Protein AF-A0A1S2KY47-F1 (afdb_monomer)

Sequence (344 aa):
MDLFSYDFEKARTITKEEIEQAAKDLAQFLKENGNPRVLSVSGLHCRPNECGQVNEKKYLPNSIEKMIPFLKDEGYIKFERDGVFFLKHEYRDYHTIDELVERFRQIADDYFENGGDLYGLYSISTTFGLHYNVDLSNHEINMGLGTAIRNEITSYSKNLGLKHFIEVPKSRGMKMNCFIDGELKAIKRIMAEELVEYTDYQSVKDYFKRHGAVSGPKYQKSYDPHGISSNQKKIEMHIALPSAFCCQSIAESKDIKEIMMIMDYMGKTYGPFGNEELILINEKNVRKRYKRDRDNEKTFEELYDLDAIISEENSVEAESLFSMFDETILDNLFVQELEGVGCS

Nearest PDB structures (foldseek):
  9f2a-assembly1_C  TM=5.589E-01  e=3.400E-01  Pyrococcus abyssi GE5
  1ft9-assembly1_B  TM=4.391E-01  e=6.180E-01  Rhodospirillum rubrum
  4o5v-assembly1_A  TM=3.195E-01  e=4.613E+00  Thermoplasma acidophilum DSM 1728
  5cvi-assembly1_B  TM=2.797E-01  e=6.053E+00  Streptococcus mutans

Foldseek 3Di:
DDPVPPDPVPPPPQDPVLLLVLLLVVQVVCQVFDPAPKQFQVFGPGQQALLRHDDPTHHDPPSNSVSVVVCVVVPQWDAPDPRIIDGDPVSHDFDDLVNLLVVLVVVVVVCVVVVHALVSSVSSLVCSVRRGRHDCVDPCRVVVNNVSSLVVSLVVLLVCAQVSVVPPVCNLPDQPQLQPDDFSLLVLLVVLVVLLPAQDLVVLQVSLVAEWEWDFFDQDQDDDPVGDTDRARAIWIKRWAARSNLSRNSSNDNDSVSNSVSSRSTDIDTDDPDDQWHWYQTSVRDTFIDGCVVPVPPHPCRRPVCVVVVPPVDDDDDDDPPDDDDDDDDDDDDDDDDDDDDDD

pLDDT: mean 74.89, std 20.64, range [22.58, 97.81]

Radius of gyration: 31.68 Å; Cα contacts (8 Å, |Δi|>4): 432; chains: 1; bounding box: 77×75×102 Å

Mean predicted aligned error: 13.58 Å

Secondary structure (DSSP, 8-state):
--TT---GGGS----HHHHHHHHHHHHHHHHHH---SSEETTEE-PPP-TTS---------HHHHTTHHHHHHTTSEEEEETTEEEE-GGG--PPPHHHHHHHHHHHHHHHHHTT--HHHHHHHHHHGGGTS---TTSHHHHHHHHHHHHHHHHHHHHHHHHHHHHH-GGGG-S---TT-SHHHHHHHHHHHHHHTT--SHHHHHHHHHHEEEEEEEEEEEEE-TTS-EEEEEEEEEEEEE--HHHHHHHHH---HHHHHHHHTTSEEEES--S-S-EEEE-TT--EEEE-HHHHTT--HHHHHTHHHHHHGGG-------S----------------------

Structure (mmCIF, N/CA/C/O backbone):
data_AF-A0A1S2KY47-F1
#
_entry.id   AF-A0A1S2KY47-F1
#
loop_
_atom_site.group_PDB
_atom_site.id
_atom_site.type_symbol
_atom_site.label_atom_id
_atom_site.label_alt_id
_atom_site.label_comp_id
_atom_site.label_asym_id
_atom_site.label_entity_id
_atom_site.label_seq_id
_atom_site.pdbx_PDB_ins_code
_atom_site.Cartn_x
_atom_site.Cartn_y
_atom_site.Cartn_z
_atom_site.occupancy
_atom_site.B_iso_or_equiv
_atom_site.auth_seq_id
_atom_site.auth_comp_id
_atom_site.auth_asym_id
_atom_site.auth_atom_id
_atom_site.pdbx_PDB_model_num
ATOM 1 N N . MET A 1 1 ? 35.388 -15.566 -56.613 1.00 47.88 1 MET A N 1
ATOM 2 C CA . MET A 1 1 ? 35.384 -14.425 -55.677 1.00 47.88 1 MET A CA 1
ATOM 3 C C . MET A 1 1 ? 36.638 -14.570 -54.836 1.00 47.88 1 MET A C 1
ATOM 5 O O . MET A 1 1 ? 36.780 -15.595 -54.186 1.00 47.88 1 MET A O 1
ATOM 9 N N . ASP A 1 2 ? 37.588 -13.653 -54.994 1.00 47.84 2 ASP A N 1
ATOM 10 C CA . ASP A 1 2 ? 38.899 -13.674 -54.332 1.00 47.84 2 ASP A CA 1
ATOM 11 C C . ASP A 1 2 ? 38.774 -13.062 -52.924 1.00 47.84 2 ASP A C 1
ATOM 13 O O . ASP A 1 2 ? 38.142 -12.013 -52.777 1.00 47.84 2 ASP A O 1
ATOM 17 N N . LEU A 1 3 ? 39.369 -13.694 -51.904 1.00 45.59 3 LEU A N 1
ATOM 18 C CA . LEU A 1 3 ? 39.414 -13.198 -50.520 1.00 45.59 3 LEU A CA 1
ATOM 19 C C . LEU A 1 3 ? 40.019 -11.782 -50.411 1.00 45.59 3 LEU A C 1
ATOM 21 O O . LEU A 1 3 ? 39.719 -11.071 -49.458 1.00 45.59 3 LEU A O 1
ATOM 25 N N . PHE A 1 4 ? 40.827 -11.362 -51.390 1.00 56.91 4 PHE A N 1
ATOM 26 C CA . PHE A 1 4 ? 41.480 -10.048 -51.441 1.00 56.91 4 PHE A CA 1
ATOM 27 C C . PHE A 1 4 ? 40.735 -9.007 -52.288 1.00 56.91 4 PHE A C 1
ATOM 29 O O . PHE A 1 4 ? 41.150 -7.855 -52.359 1.00 56.91 4 PHE A O 1
ATOM 36 N N . SER A 1 5 ? 39.607 -9.390 -52.896 1.00 51.75 5 SER A N 1
ATOM 37 C CA . SER A 1 5 ? 38.687 -8.454 -53.562 1.00 51.75 5 SER A CA 1
ATOM 38 C C . SER A 1 5 ? 37.645 -7.852 -52.608 1.00 51.75 5 SER A C 1
ATOM 40 O O . SER A 1 5 ? 36.775 -7.094 -53.039 1.00 51.75 5 SER A O 1
ATOM 42 N N . TYR A 1 6 ? 37.726 -8.185 -51.313 1.00 47.50 6 TYR A N 1
ATOM 43 C CA . TYR A 1 6 ? 36.928 -7.547 -50.274 1.00 47.50 6 TYR A CA 1
ATOM 44 C C . TYR A 1 6 ? 37.530 -6.176 -49.964 1.00 47.50 6 TYR A C 1
ATOM 46 O O . TYR A 1 6 ? 38.527 -6.049 -49.258 1.00 47.50 6 TYR A O 1
ATOM 54 N N . ASP A 1 7 ? 36.938 -5.151 -50.561 1.00 45.31 7 ASP A N 1
ATOM 55 C CA . ASP A 1 7 ? 37.264 -3.757 -50.309 1.00 45.31 7 ASP A CA 1
ATOM 56 C C . ASP A 1 7 ? 36.951 -3.420 -48.837 1.00 45.31 7 ASP A C 1
ATOM 58 O O . ASP A 1 7 ? 35.792 -3.266 -48.450 1.00 45.31 7 ASP A O 1
ATOM 62 N N . PHE A 1 8 ? 37.989 -3.368 -47.995 1.00 48.38 8 PHE A N 1
ATOM 63 C CA . PHE A 1 8 ? 37.873 -2.997 -46.581 1.00 48.38 8 PHE A CA 1
ATOM 64 C C . PHE A 1 8 ? 37.433 -1.538 -46.396 1.00 48.38 8 PHE A C 1
ATOM 66 O O . PHE A 1 8 ? 36.901 -1.218 -45.337 1.00 48.38 8 PHE A O 1
ATOM 73 N N . GLU A 1 9 ? 37.571 -0.670 -47.406 1.00 45.72 9 GLU A N 1
ATOM 74 C CA . GLU A 1 9 ? 36.985 0.678 -47.372 1.00 45.72 9 GLU A CA 1
ATOM 75 C C . GLU A 1 9 ? 35.474 0.659 -47.661 1.00 45.72 9 GLU A C 1
ATOM 77 O O . GLU A 1 9 ? 34.750 1.570 -47.266 1.00 45.72 9 GLU A O 1
ATOM 82 N N . LYS A 1 10 ? 34.965 -0.434 -48.247 1.00 43.75 10 LYS A N 1
ATOM 83 C CA . LYS A 1 10 ? 33.539 -0.808 -48.275 1.00 43.75 10 LYS A CA 1
ATOM 84 C C . LYS A 1 10 ? 33.115 -1.686 -47.096 1.00 43.75 10 LYS A C 1
ATOM 86 O O . LYS A 1 10 ? 32.017 -2.254 -47.126 1.00 43.75 10 LYS A O 1
ATOM 91 N N . ALA A 1 11 ? 33.913 -1.794 -46.032 1.00 52.19 11 ALA A N 1
ATOM 92 C CA . ALA A 1 11 ? 33.346 -2.163 -44.741 1.00 52.19 11 ALA A CA 1
ATOM 93 C C . ALA A 1 11 ? 32.334 -1.065 -44.394 1.00 52.19 11 ALA A C 1
ATOM 95 O O . ALA A 1 11 ? 32.742 0.031 -44.027 1.00 52.19 11 ALA A O 1
ATOM 96 N N . ARG A 1 12 ? 31.039 -1.338 -44.640 1.00 60.66 12 ARG A N 1
ATOM 97 C CA . ARG A 1 12 ? 29.899 -0.420 -44.477 1.00 60.66 12 ARG A CA 1
ATOM 98 C C . ARG A 1 12 ? 30.199 0.567 -43.357 1.00 60.66 12 ARG A C 1
ATOM 100 O O . ARG A 1 12 ? 30.196 0.179 -42.190 1.00 60.66 12 ARG A O 1
ATOM 107 N N . THR A 1 13 ? 30.512 1.807 -43.727 1.00 73.12 13 THR A N 1
ATOM 108 C CA . THR A 1 13 ? 30.695 2.873 -42.752 1.00 73.12 13 THR A CA 1
ATOM 109 C C . THR A 1 13 ? 29.375 2.983 -42.018 1.00 73.12 13 THR A C 1
ATOM 111 O O . THR A 1 13 ? 28.348 3.242 -42.647 1.00 73.12 13 THR A O 1
ATOM 114 N N . ILE A 1 14 ? 29.392 2.679 -40.723 1.00 82.25 14 ILE A N 1
ATOM 115 C CA . ILE A 1 14 ? 28.197 2.777 -39.899 1.00 82.25 14 ILE A CA 1
ATOM 116 C C . ILE A 1 14 ? 27.756 4.235 -39.935 1.00 82.25 14 ILE A C 1
ATOM 118 O O . ILE A 1 14 ? 28.551 5.131 -39.642 1.00 82.25 14 ILE A O 1
ATOM 122 N N . THR A 1 15 ? 26.524 4.475 -40.368 1.00 89.44 15 THR A N 1
ATOM 123 C CA . THR A 1 15 ? 26.018 5.836 -40.516 1.00 89.44 15 THR A CA 1
ATOM 124 C C . THR A 1 15 ? 25.611 6.397 -39.162 1.00 89.44 15 THR A C 1
ATOM 126 O O . THR A 1 15 ? 25.339 5.666 -38.207 1.00 89.44 15 THR A O 1
ATOM 129 N N . LYS A 1 16 ? 25.539 7.725 -39.068 1.00 90.31 16 LYS A N 1
ATOM 130 C CA . LYS A 1 16 ? 25.102 8.389 -37.840 1.00 90.31 16 LYS A CA 1
ATOM 131 C C . LYS A 1 16 ? 23.680 7.973 -37.450 1.00 90.31 16 LYS A C 1
ATOM 133 O O . LYS A 1 16 ? 23.411 7.745 -36.275 1.00 90.31 16 LYS A O 1
ATOM 138 N N . GLU A 1 17 ? 22.801 7.803 -38.435 1.00 92.44 17 GLU A N 1
ATOM 139 C CA . GLU A 1 17 ? 21.425 7.347 -38.234 1.00 92.44 17 GLU A CA 1
ATOM 140 C C . GLU A 1 17 ? 21.375 5.934 -37.635 1.00 92.44 17 GLU A C 1
ATOM 142 O O . GLU A 1 17 ? 20.532 5.652 -36.786 1.00 92.44 17 GLU A O 1
ATOM 147 N N . GLU A 1 18 ? 22.295 5.047 -38.028 1.00 91.69 18 GLU A N 1
ATOM 148 C CA . GLU A 1 18 ? 22.396 3.698 -37.458 1.00 91.69 18 GLU A CA 1
ATOM 149 C C . GLU A 1 18 ? 22.853 3.729 -35.996 1.00 91.69 18 GLU A C 1
ATOM 151 O O . GLU A 1 18 ? 22.348 2.960 -35.176 1.00 91.69 18 GLU A O 1
ATOM 156 N N . ILE A 1 19 ? 23.774 4.634 -35.649 1.00 92.88 19 ILE A N 1
ATOM 157 C CA . ILE A 1 19 ? 24.230 4.825 -34.264 1.00 92.88 19 ILE A CA 1
ATOM 158 C C . ILE A 1 19 ? 23.100 5.406 -33.406 1.00 92.88 19 ILE A C 1
ATOM 160 O O . ILE A 1 19 ? 22.847 4.914 -32.306 1.00 92.88 19 ILE A O 1
ATOM 164 N N . GLU A 1 20 ? 22.377 6.404 -33.917 1.00 93.81 20 GLU A N 1
ATOM 165 C CA . GLU A 1 20 ? 21.207 6.989 -33.253 1.00 93.81 20 GLU A CA 1
ATOM 166 C C . GLU A 1 20 ? 20.097 5.956 -33.028 1.00 93.81 20 GLU A C 1
ATOM 168 O O . GLU A 1 20 ? 19.498 5.911 -31.950 1.00 93.81 20 GLU A O 1
ATOM 173 N N . GLN A 1 21 ? 19.833 5.092 -34.013 1.00 94.50 21 GLN A N 1
ATOM 174 C CA . GLN A 1 21 ? 18.861 4.014 -33.857 1.00 94.50 21 GLN A CA 1
ATOM 175 C C . GLN A 1 21 ? 19.319 2.997 -32.807 1.00 94.50 21 GLN A C 1
ATOM 177 O O . GLN A 1 21 ? 18.531 2.628 -31.943 1.00 94.50 21 GLN A O 1
ATOM 182 N N . ALA A 1 22 ? 20.598 2.612 -32.801 1.00 92.88 22 ALA A N 1
ATOM 183 C CA . ALA A 1 22 ? 21.134 1.718 -31.777 1.00 92.88 22 ALA A CA 1
ATOM 184 C C . ALA A 1 22 ? 21.049 2.319 -30.362 1.00 92.88 22 ALA A C 1
ATOM 186 O O . ALA A 1 22 ? 20.825 1.587 -29.398 1.00 92.88 22 ALA A O 1
ATOM 187 N N . ALA A 1 23 ? 21.190 3.643 -30.224 1.00 92.38 23 ALA A N 1
ATOM 188 C CA . ALA A 1 23 ? 20.995 4.333 -28.950 1.00 92.38 23 ALA A CA 1
ATOM 189 C C . ALA A 1 23 ? 19.534 4.245 -28.478 1.00 92.38 23 ALA A C 1
ATOM 191 O O . ALA A 1 23 ? 19.290 3.945 -27.308 1.00 92.38 23 ALA A O 1
ATOM 192 N N . LYS A 1 24 ? 18.568 4.447 -29.386 1.00 93.44 24 LYS A N 1
ATOM 193 C CA . LYS A 1 24 ? 17.130 4.287 -29.102 1.00 93.44 24 LYS A CA 1
ATOM 194 C C . LYS A 1 24 ? 16.777 2.846 -28.745 1.00 93.44 24 LYS A C 1
ATOM 196 O O . LYS A 1 24 ? 16.083 2.622 -27.759 1.00 93.44 24 LYS A O 1
ATOM 201 N N . ASP A 1 25 ? 17.302 1.879 -29.489 1.00 92.56 25 ASP A N 1
ATOM 202 C CA . ASP A 1 25 ? 17.078 0.455 -29.233 1.00 92.56 25 ASP A CA 1
ATOM 203 C C . ASP A 1 25 ? 17.656 0.045 -27.872 1.00 92.56 25 ASP A C 1
ATOM 205 O O . ASP A 1 25 ? 17.021 -0.694 -27.121 1.00 92.56 25 ASP A O 1
ATOM 209 N N . LEU A 1 26 ? 18.835 0.567 -27.506 1.00 90.31 26 LEU A N 1
ATOM 210 C CA . LEU A 1 26 ? 19.409 0.378 -26.174 1.00 90.31 26 LEU A CA 1
ATOM 211 C C . LEU A 1 26 ? 18.534 1.016 -25.091 1.00 90.31 26 LEU A C 1
ATOM 213 O O . LEU A 1 26 ? 18.291 0.380 -24.069 1.00 90.31 26 LEU A O 1
ATOM 217 N N . ALA A 1 27 ? 18.039 2.238 -25.294 1.00 90.56 27 ALA A N 1
ATOM 218 C CA . ALA A 1 27 ? 17.147 2.900 -24.345 1.00 90.56 27 ALA A CA 1
ATOM 219 C C . ALA A 1 27 ? 15.853 2.098 -24.116 1.00 90.56 27 ALA A C 1
ATOM 221 O O . ALA A 1 27 ? 15.509 1.815 -22.967 1.00 90.56 27 ALA A O 1
ATOM 222 N N . GLN A 1 28 ? 15.203 1.658 -25.197 1.00 90.69 28 GLN A N 1
ATOM 223 C CA . GLN A 1 28 ? 13.999 0.827 -25.163 1.00 90.69 28 GLN A CA 1
ATOM 224 C C . GLN A 1 28 ? 14.261 -0.513 -24.468 1.00 90.69 28 GLN A C 1
ATOM 226 O O . GLN A 1 28 ? 13.514 -0.922 -23.580 1.00 90.69 28 GLN A O 1
ATOM 231 N N . PHE A 1 29 ? 15.369 -1.173 -24.808 1.00 87.06 29 PHE A N 1
ATOM 232 C CA . PHE A 1 29 ? 15.762 -2.427 -24.181 1.00 87.06 29 PHE A CA 1
ATOM 233 C C . PHE A 1 29 ? 15.952 -2.271 -22.662 1.00 87.06 29 PHE A C 1
ATOM 235 O O . PHE A 1 29 ? 15.517 -3.126 -21.889 1.00 87.06 29 PHE A O 1
ATOM 242 N N . LEU A 1 30 ? 16.567 -1.175 -22.205 1.00 85.00 30 LEU A N 1
ATOM 243 C CA . LEU A 1 30 ? 16.718 -0.885 -20.774 1.00 85.00 30 LEU A CA 1
ATOM 244 C C . LEU A 1 30 ? 15.386 -0.547 -20.098 1.00 85.00 30 LEU A C 1
ATOM 246 O O . LEU A 1 30 ? 15.195 -0.890 -18.931 1.00 85.00 30 LEU A O 1
ATOM 250 N N . LYS A 1 31 ? 14.457 0.098 -20.809 1.00 86.56 31 LYS A N 1
ATOM 251 C CA . LYS A 1 31 ? 13.100 0.330 -20.311 1.00 86.56 31 LYS A CA 1
ATOM 252 C C . LYS A 1 31 ? 12.389 -1.000 -20.077 1.00 86.56 31 LYS A C 1
ATOM 254 O O . LYS A 1 31 ? 11.963 -1.273 -18.963 1.00 86.56 31 LYS A O 1
ATOM 259 N N . GLU A 1 32 ? 12.361 -1.889 -21.061 1.00 83.06 32 GLU A N 1
ATOM 260 C CA . GLU A 1 32 ? 11.660 -3.179 -20.968 1.00 83.06 32 GLU A CA 1
ATOM 261 C C . GLU A 1 32 ? 12.230 -4.135 -19.915 1.00 83.06 32 GLU A C 1
ATOM 263 O O . GLU A 1 32 ? 11.498 -4.942 -19.341 1.00 83.06 32 GLU A O 1
ATOM 268 N N . ASN A 1 33 ? 13.539 -4.070 -19.667 1.00 76.62 33 ASN A N 1
ATOM 269 C CA . ASN A 1 33 ? 14.243 -5.050 -18.839 1.00 76.62 33 ASN A CA 1
ATOM 270 C C . ASN A 1 33 ? 14.627 -4.530 -17.448 1.00 76.62 33 ASN A C 1
ATOM 272 O O . ASN A 1 33 ? 15.275 -5.254 -16.688 1.00 76.62 33 ASN A O 1
ATOM 276 N N . GLY A 1 34 ? 14.208 -3.308 -17.112 1.00 71.19 34 GLY A N 1
ATOM 277 C CA . GLY A 1 34 ? 14.571 -2.643 -15.868 1.00 71.19 34 GLY A CA 1
ATOM 278 C C . GLY A 1 34 ? 15.990 -2.081 -15.900 1.00 71.19 34 GLY A C 1
ATOM 279 O O . GLY A 1 34 ? 16.793 -2.390 -16.778 1.00 71.19 34 GLY A O 1
ATOM 280 N N . ASN A 1 35 ? 16.320 -1.233 -14.923 1.00 64.69 35 ASN A N 1
ATOM 281 C CA . ASN A 1 35 ? 17.633 -0.596 -14.862 1.00 64.69 35 ASN A CA 1
ATOM 282 C C . ASN A 1 35 ? 18.617 -1.476 -14.069 1.00 64.69 35 ASN A C 1
ATOM 284 O O . ASN A 1 35 ? 18.609 -1.453 -12.830 1.00 64.69 35 ASN A O 1
ATOM 288 N N . PRO A 1 36 ? 19.484 -2.264 -14.727 1.00 63.75 36 PRO A N 1
ATOM 289 C CA . PRO A 1 36 ? 20.545 -2.957 -14.019 1.00 63.75 36 PRO A CA 1
ATOM 290 C C . PRO A 1 36 ? 21.471 -1.908 -13.401 1.00 63.75 36 PRO A C 1
ATOM 292 O O . PRO A 1 36 ? 21.809 -0.893 -14.009 1.00 63.75 36 PRO A O 1
ATOM 295 N N . ARG A 1 37 ? 21.948 -2.173 -12.182 1.00 53.56 37 ARG A N 1
ATOM 296 C CA . ARG A 1 37 ? 22.934 -1.295 -11.530 1.00 53.56 37 ARG A CA 1
ATOM 297 C C . ARG A 1 37 ? 24.223 -1.169 -12.354 1.00 53.56 37 ARG A C 1
ATOM 299 O O . ARG A 1 37 ? 24.966 -0.223 -12.151 1.00 53.56 37 ARG A O 1
ATOM 306 N N . VAL A 1 38 ? 24.495 -2.143 -13.222 1.00 62.56 38 VAL A N 1
ATOM 307 C CA . VAL A 1 38 ? 25.700 -2.289 -14.039 1.00 62.56 38 VAL A CA 1
ATOM 308 C C . VAL A 1 38 ? 25.301 -3.011 -15.330 1.00 62.56 38 VAL A C 1
ATOM 310 O O . VAL A 1 38 ? 24.801 -4.135 -15.256 1.00 62.56 38 VAL A O 1
ATOM 313 N N . LEU A 1 39 ? 25.534 -2.399 -16.496 1.00 69.31 39 LEU A N 1
ATOM 314 C CA . LEU A 1 39 ? 25.483 -3.099 -17.784 1.00 69.31 39 LEU A CA 1
ATOM 315 C C . LEU A 1 39 ? 26.853 -3.695 -18.061 1.00 69.31 39 LEU A C 1
ATOM 317 O O . LEU A 1 39 ? 27.836 -2.958 -18.026 1.00 69.31 39 LEU A O 1
ATOM 321 N N . SER A 1 40 ? 26.919 -4.996 -18.339 1.00 69.81 40 SER A N 1
ATOM 322 C CA . SER A 1 40 ? 28.130 -5.623 -18.859 1.00 69.81 40 SER A CA 1
ATOM 323 C C . SER A 1 40 ? 27.917 -6.054 -20.304 1.00 69.81 40 SER A C 1
ATOM 325 O O . SER A 1 40 ? 26.853 -6.567 -20.651 1.00 69.81 40 SER A O 1
ATOM 327 N N . VAL A 1 41 ? 28.956 -5.930 -21.131 1.00 65.06 41 VAL A N 1
ATOM 328 C CA . VAL A 1 41 ? 28.994 -6.544 -22.471 1.00 65.06 41 VAL A CA 1
ATOM 329 C C . VAL A 1 41 ? 28.801 -8.068 -22.369 1.00 65.06 41 VAL A C 1
ATOM 331 O O . VAL A 1 41 ? 28.190 -8.678 -23.233 1.00 65.06 41 VAL A O 1
ATOM 334 N N . SER A 1 42 ? 29.218 -8.685 -21.256 1.00 65.06 42 SER A N 1
ATOM 335 C CA . SER A 1 42 ? 29.027 -10.119 -20.980 1.00 65.06 42 SER A CA 1
ATOM 336 C C . SER A 1 42 ? 27.650 -10.503 -20.408 1.00 65.06 42 SER A C 1
ATOM 338 O O . SER A 1 42 ? 27.438 -11.671 -20.072 1.00 65.06 42 SER A O 1
ATOM 340 N N . GLY A 1 43 ? 26.720 -9.550 -20.280 1.00 61.53 43 GLY A N 1
ATOM 341 C CA . GLY A 1 43 ? 25.339 -9.788 -19.858 1.00 61.53 43 GLY A CA 1
ATOM 342 C C . GLY A 1 43 ? 24.817 -8.819 -18.794 1.00 61.53 43 GLY A C 1
ATOM 343 O O . GLY A 1 43 ? 25.551 -8.051 -18.171 1.00 61.53 43 GLY A O 1
ATOM 344 N N . LEU A 1 44 ? 23.509 -8.876 -18.564 1.00 61.97 44 LEU A N 1
ATOM 345 C CA . LEU A 1 44 ? 22.811 -8.102 -17.545 1.00 61.97 44 LEU A CA 1
ATOM 346 C C . LEU A 1 44 ? 22.764 -8.885 -16.242 1.00 61.97 44 LEU A C 1
ATOM 348 O O . LEU A 1 44 ? 22.297 -10.025 -16.193 1.00 61.97 44 LEU A O 1
ATOM 352 N N . HIS A 1 45 ? 23.182 -8.247 -15.153 1.00 60.31 45 HIS A N 1
ATOM 353 C CA . HIS A 1 45 ? 22.806 -8.716 -13.827 1.00 60.31 45 HIS A CA 1
ATOM 354 C C . HIS A 1 45 ? 21.355 -8.305 -13.572 1.00 60.31 45 HIS A C 1
ATOM 356 O O . HIS A 1 45 ? 21.087 -7.210 -13.074 1.00 60.31 45 HIS A O 1
ATOM 362 N N . CYS A 1 46 ? 20.422 -9.171 -13.969 1.00 56.22 46 CYS A N 1
ATOM 363 C CA . CYS A 1 46 ? 19.005 -8.989 -13.691 1.00 56.22 46 CYS A CA 1
ATOM 364 C C . CYS A 1 46 ? 18.770 -9.007 -12.178 1.00 56.22 46 CYS A C 1
ATOM 366 O O . CYS A 1 46 ? 19.310 -9.850 -11.455 1.00 56.22 46 CYS A O 1
ATOM 368 N N . ARG A 1 47 ? 17.966 -8.058 -11.696 1.00 60.88 47 ARG A N 1
ATOM 369 C CA . ARG A 1 47 ? 17.376 -8.152 -10.360 1.00 60.88 47 ARG A CA 1
ATOM 370 C C . ARG A 1 47 ? 16.260 -9.207 -10.405 1.00 60.88 47 ARG A C 1
ATOM 372 O O . ARG A 1 47 ? 15.674 -9.397 -11.474 1.00 60.88 47 ARG A O 1
ATOM 379 N N . PRO A 1 48 ? 15.971 -9.902 -9.289 1.00 63.56 48 PRO A N 1
ATOM 380 C CA . PRO A 1 48 ? 14.704 -10.616 -9.162 1.00 63.56 48 PRO A CA 1
ATOM 381 C C . PRO A 1 48 ? 13.555 -9.656 -9.488 1.00 63.56 48 PRO A C 1
ATOM 383 O O . PRO A 1 48 ? 13.682 -8.478 -9.167 1.00 63.56 48 PRO A O 1
ATOM 386 N N . ASN A 1 49 ? 12.482 -10.129 -10.122 1.00 68.69 49 ASN A N 1
ATOM 387 C CA . ASN A 1 49 ? 11.304 -9.311 -10.413 1.00 68.69 49 ASN A CA 1
ATOM 388 C C . ASN A 1 49 ? 10.583 -8.878 -9.119 1.00 68.69 49 ASN A C 1
ATOM 390 O O . ASN A 1 49 ? 11.003 -9.199 -8.004 1.00 68.69 49 ASN A O 1
ATOM 394 N N . GLU A 1 50 ? 9.474 -8.159 -9.261 1.00 69.25 50 GLU A N 1
ATOM 395 C CA . GLU A 1 50 ? 8.658 -7.608 -8.172 1.00 69.25 50 GLU A CA 1
ATOM 396 C C . GLU A 1 50 ? 8.166 -8.689 -7.196 1.00 69.25 50 GLU A C 1
ATOM 398 O O . GLU A 1 50 ? 7.952 -8.415 -6.015 1.00 69.25 50 GLU A O 1
ATOM 403 N N . CYS A 1 51 ? 8.055 -9.926 -7.684 1.00 67.69 51 CYS A N 1
ATOM 404 C CA . CYS A 1 51 ? 7.643 -11.116 -6.946 1.00 67.69 51 CYS A CA 1
ATOM 405 C C . CYS A 1 51 ? 8.831 -11.953 -6.424 1.00 67.69 51 CYS A C 1
ATOM 407 O O . CYS A 1 51 ? 8.634 -13.044 -5.890 1.00 67.69 51 CYS A O 1
ATOM 409 N N . GLY A 1 52 ? 10.071 -11.477 -6.575 1.00 63.34 52 GLY A N 1
ATOM 410 C CA . GLY A 1 52 ? 11.283 -12.167 -6.126 1.00 63.34 52 GLY A CA 1
ATOM 411 C C . GLY A 1 52 ? 11.760 -13.300 -7.043 1.00 63.34 52 GLY A C 1
ATOM 412 O O . GLY A 1 52 ? 12.671 -14.040 -6.670 1.00 63.34 52 GLY A O 1
ATOM 413 N N . GLN A 1 53 ? 11.190 -13.446 -8.240 1.00 60.88 53 GLN A N 1
ATOM 414 C CA . GLN A 1 53 ? 11.604 -14.453 -9.216 1.00 60.88 53 GLN A CA 1
ATOM 415 C C . GLN A 1 53 ? 12.815 -13.945 -10.002 1.00 60.88 53 GLN A C 1
ATOM 417 O O . GLN A 1 53 ? 12.796 -12.863 -10.586 1.00 60.88 53 GLN A O 1
ATOM 422 N N . VAL A 1 54 ? 13.893 -14.725 -10.033 1.00 58.50 54 VAL A N 1
ATOM 423 C CA . VAL A 1 54 ? 15.067 -14.403 -10.849 1.00 58.50 54 VAL A CA 1
ATOM 424 C C . VAL A 1 54 ? 14.759 -14.781 -12.291 1.00 58.50 54 VAL A C 1
ATOM 426 O O . VAL A 1 54 ? 14.760 -15.961 -12.632 1.00 58.50 54 VAL A O 1
ATOM 429 N N . ASN A 1 55 ? 14.512 -13.785 -13.139 1.00 53.88 55 ASN A N 1
ATOM 430 C CA . ASN A 1 55 ? 14.530 -14.016 -14.577 1.00 53.88 55 ASN A CA 1
ATOM 431 C C . ASN A 1 55 ? 15.963 -14.350 -15.010 1.00 53.88 55 ASN A C 1
ATOM 433 O O . ASN A 1 55 ? 16.931 -13.780 -14.496 1.00 53.88 55 ASN A O 1
ATOM 437 N N . GLU A 1 56 ? 16.079 -15.302 -15.932 1.00 58.09 56 GLU A N 1
ATOM 438 C CA . GLU A 1 56 ? 17.330 -15.768 -16.530 1.00 58.09 56 GLU A CA 1
ATOM 439 C C . GLU A 1 56 ? 18.251 -14.603 -16.932 1.00 58.09 56 GLU A C 1
ATOM 441 O O . GLU A 1 56 ? 17.787 -13.499 -17.227 1.00 58.09 56 GLU A O 1
ATOM 446 N N . LYS A 1 57 ? 19.572 -14.843 -16.962 1.00 62.41 57 LYS A N 1
ATOM 447 C CA . LYS A 1 57 ? 20.547 -13.854 -17.452 1.00 62.41 57 LYS A CA 1
ATOM 448 C C . LYS A 1 57 ? 20.097 -13.327 -18.814 1.00 62.41 57 LYS A C 1
ATOM 450 O O . LYS A 1 57 ? 20.131 -14.056 -19.802 1.00 62.41 57 LYS A O 1
ATOM 455 N N . LYS A 1 58 ? 19.735 -12.048 -18.868 1.00 70.31 58 LYS A N 1
ATOM 456 C CA . LYS A 1 58 ? 19.451 -11.371 -20.130 1.00 70.31 58 LYS A CA 1
ATOM 457 C C . LYS A 1 58 ? 20.762 -10.883 -20.738 1.00 70.31 58 LYS A C 1
ATOM 459 O O . LYS A 1 58 ? 21.643 -10.392 -20.032 1.00 70.31 58 LYS A O 1
ATOM 464 N N . TYR A 1 59 ? 20.896 -11.018 -22.048 1.00 76.19 59 TYR A N 1
ATOM 465 C CA . TYR A 1 59 ? 22.037 -10.508 -22.804 1.00 76.19 59 TYR A CA 1
ATOM 466 C C . TYR A 1 59 ? 21.601 -9.299 -23.619 1.00 76.19 59 TYR A C 1
ATOM 468 O O . TYR A 1 59 ? 20.422 -9.169 -23.956 1.00 76.19 59 TYR A O 1
ATOM 476 N N . LEU A 1 60 ? 22.548 -8.412 -23.929 1.00 80.94 60 LEU A N 1
ATOM 477 C CA . LEU A 1 60 ? 22.287 -7.380 -24.922 1.00 80.94 60 LEU A CA 1
ATOM 478 C C . LEU A 1 60 ? 22.000 -8.062 -26.266 1.00 80.94 60 LEU A C 1
ATOM 480 O O . LEU A 1 60 ? 22.700 -9.011 -26.625 1.00 80.94 60 LEU A O 1
ATOM 484 N N . PRO A 1 61 ? 20.996 -7.601 -27.024 1.00 84.44 61 PRO A N 1
ATOM 485 C CA . PRO A 1 61 ? 20.813 -8.038 -28.396 1.00 84.44 61 PRO A CA 1
ATOM 486 C C . PRO A 1 61 ? 22.107 -7.858 -29.199 1.00 84.44 61 PRO A C 1
ATOM 488 O O . PRO A 1 61 ? 22.736 -6.801 -29.130 1.00 84.44 61 PRO A O 1
ATOM 491 N N . ASN A 1 62 ? 22.475 -8.856 -30.010 1.00 83.00 62 ASN A N 1
ATOM 492 C CA . ASN A 1 62 ? 23.686 -8.821 -30.847 1.00 83.00 62 ASN A CA 1
ATOM 493 C C . ASN A 1 62 ? 23.768 -7.569 -31.744 1.00 83.00 62 ASN A C 1
ATOM 495 O O . ASN A 1 62 ? 24.862 -7.145 -32.117 1.00 83.00 62 ASN A O 1
ATOM 499 N N . SER A 1 63 ? 22.619 -7.002 -32.128 1.00 85.81 63 SER A N 1
ATOM 500 C CA . SER A 1 63 ? 22.529 -5.749 -32.885 1.00 85.81 63 SER A CA 1
ATOM 501 C C . SER A 1 63 ? 23.045 -4.549 -32.091 1.00 85.81 63 SER A C 1
ATOM 503 O O . SER A 1 63 ? 23.730 -3.708 -32.656 1.00 85.81 63 SER A O 1
ATOM 505 N N . ILE A 1 64 ? 22.772 -4.492 -30.787 1.00 88.12 64 ILE A N 1
ATOM 506 C CA . ILE A 1 64 ? 23.197 -3.413 -29.889 1.00 88.12 64 ILE A CA 1
ATOM 507 C C . ILE A 1 64 ? 24.639 -3.640 -29.428 1.00 88.12 64 ILE A C 1
ATOM 509 O O . ILE A 1 64 ? 25.429 -2.700 -29.396 1.00 88.12 64 ILE A O 1
ATOM 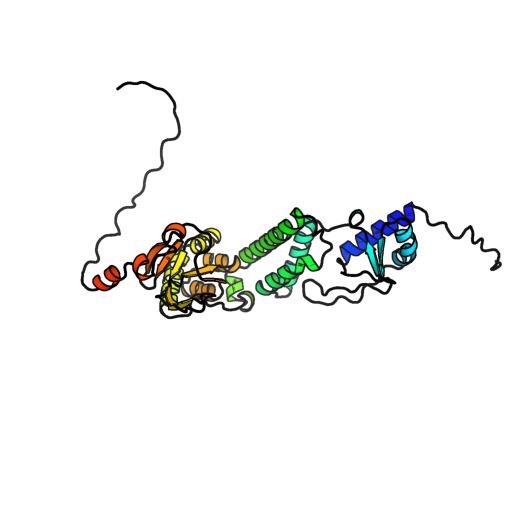513 N N . GLU A 1 65 ? 25.013 -4.886 -29.120 1.00 87.00 65 GLU A N 1
ATOM 514 C CA . GLU A 1 65 ? 26.354 -5.234 -28.629 1.00 87.00 65 GLU A CA 1
ATOM 515 C C . GLU A 1 65 ? 27.462 -4.779 -29.593 1.00 87.00 65 GLU A C 1
ATOM 517 O O . GLU A 1 65 ? 28.444 -4.159 -29.183 1.00 87.00 65 GLU A O 1
ATOM 522 N N . LYS A 1 66 ? 27.274 -5.004 -30.899 1.00 87.62 66 LYS A N 1
ATOM 523 C CA . LYS A 1 66 ? 28.229 -4.583 -31.939 1.00 87.62 66 LYS A CA 1
ATOM 524 C C . LYS A 1 66 ? 28.332 -3.063 -32.092 1.00 87.62 66 LYS A C 1
ATOM 526 O O . LYS A 1 66 ? 29.332 -2.579 -32.616 1.00 87.62 66 LYS A O 1
ATOM 531 N N . MET A 1 67 ? 27.324 -2.324 -31.631 1.00 91.25 67 MET A N 1
ATOM 532 C CA . MET A 1 67 ? 27.244 -0.865 -31.737 1.00 91.25 67 MET A CA 1
ATOM 533 C C . MET A 1 67 ? 27.869 -0.146 -30.535 1.00 91.25 67 MET A C 1
ATOM 535 O O . MET A 1 67 ? 28.067 1.064 -30.586 1.00 91.25 67 MET A O 1
ATOM 539 N N . ILE A 1 68 ? 28.237 -0.869 -29.470 1.00 90.12 68 ILE A N 1
ATOM 540 C CA . ILE A 1 68 ? 28.803 -0.300 -28.237 1.00 90.12 68 ILE A CA 1
ATOM 541 C C . ILE A 1 68 ? 30.041 0.592 -28.473 1.00 90.12 68 ILE A C 1
ATOM 543 O O . ILE A 1 68 ? 30.079 1.676 -27.885 1.00 90.12 68 ILE A O 1
ATOM 547 N N . PRO A 1 69 ? 31.035 0.228 -29.315 1.00 90.19 69 PRO A N 1
ATOM 548 C CA . PRO A 1 69 ? 32.167 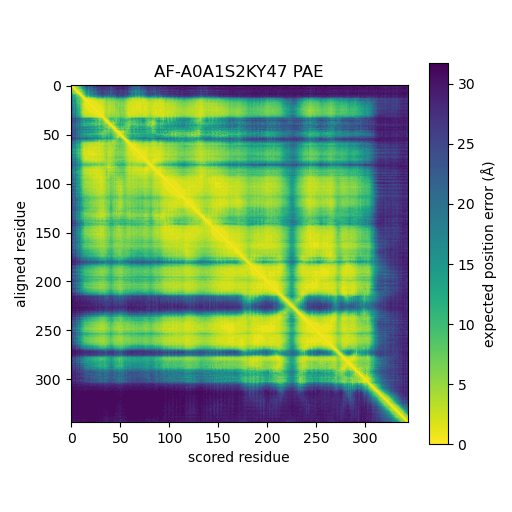1.117 -29.594 1.00 90.19 69 PRO A CA 1
ATOM 549 C C . PRO A 1 69 ? 31.728 2.450 -30.216 1.00 90.19 69 PRO A C 1
ATOM 551 O O . PRO A 1 69 ? 32.133 3.508 -29.749 1.00 90.19 69 PRO A O 1
ATOM 554 N N . PHE A 1 70 ? 30.811 2.406 -31.183 1.00 92.56 70 PHE A N 1
ATOM 555 C CA . PHE A 1 70 ? 30.300 3.593 -31.873 1.00 92.56 70 PHE A CA 1
ATOM 556 C C . PHE A 1 70 ? 29.454 4.478 -30.948 1.00 92.56 70 PHE A C 1
ATOM 558 O O . PHE A 1 70 ? 29.593 5.697 -30.946 1.00 92.56 70 PHE A O 1
ATOM 565 N N . LEU A 1 71 ? 28.631 3.868 -30.089 1.00 93.00 71 LEU A N 1
ATOM 566 C CA . LEU A 1 71 ? 27.861 4.581 -29.066 1.00 93.00 71 LEU A CA 1
ATOM 567 C C . LEU A 1 71 ? 28.762 5.286 -28.043 1.00 93.00 71 LEU A C 1
ATOM 569 O O . LEU A 1 71 ? 28.381 6.320 -27.492 1.00 93.00 71 LEU A O 1
ATOM 573 N N . LYS A 1 72 ? 29.941 4.723 -27.754 1.00 92.00 72 LYS A N 1
ATOM 574 C CA . LYS A 1 72 ? 30.939 5.348 -26.881 1.00 92.00 72 LYS A CA 1
ATOM 575 C C . LYS A 1 72 ? 31.584 6.545 -27.569 1.00 92.00 72 LYS A C 1
ATOM 577 O O . LYS A 1 72 ? 31.682 7.598 -26.942 1.00 92.00 72 LYS A O 1
ATOM 582 N N . ASP A 1 73 ? 32.006 6.377 -28.817 1.00 92.06 73 ASP A N 1
ATOM 583 C CA . ASP A 1 73 ? 32.719 7.409 -29.574 1.00 92.06 73 ASP A CA 1
ATOM 584 C C . ASP A 1 73 ? 31.825 8.632 -29.838 1.00 92.06 73 ASP A C 1
ATOM 586 O O . ASP A 1 73 ? 32.262 9.764 -29.645 1.00 92.06 73 ASP A O 1
ATOM 590 N N . GLU A 1 74 ? 30.539 8.413 -30.126 1.00 92.81 74 GLU A N 1
ATOM 591 C CA . GLU A 1 74 ? 29.525 9.476 -30.245 1.00 92.81 74 GLU A CA 1
ATOM 592 C C . GLU A 1 74 ? 29.017 9.996 -28.884 1.00 92.81 74 GLU A C 1
ATOM 594 O O . GLU A 1 74 ? 28.223 10.933 -28.800 1.00 92.81 74 GLU A O 1
ATOM 599 N N . GLY A 1 75 ? 29.474 9.406 -27.777 1.00 91.50 75 GLY A N 1
ATOM 600 C CA . GLY A 1 75 ? 29.202 9.901 -26.433 1.00 91.50 75 GLY A CA 1
ATOM 601 C C . GLY A 1 75 ? 27.801 9.606 -25.890 1.00 91.50 75 GLY A C 1
ATOM 602 O O . GLY A 1 75 ? 27.387 10.281 -24.947 1.00 91.50 75 GLY A O 1
ATOM 603 N N . TYR A 1 76 ? 27.083 8.609 -26.407 1.00 92.12 76 TYR A N 1
ATOM 604 C CA . TYR A 1 76 ? 25.815 8.140 -25.828 1.00 92.12 76 TYR A CA 1
ATOM 605 C C . TYR A 1 76 ? 26.025 7.385 -24.512 1.00 92.12 76 TYR A C 1
ATOM 607 O O . TYR A 1 76 ? 25.237 7.513 -23.571 1.00 92.12 76 TYR A O 1
ATOM 615 N N . ILE A 1 77 ? 27.109 6.609 -24.425 1.00 90.94 77 ILE A N 1
ATOM 616 C CA . ILE A 1 77 ? 27.429 5.778 -23.259 1.00 90.94 77 ILE A CA 1
ATOM 617 C C . ILE A 1 77 ? 28.748 6.194 -22.602 1.00 90.94 77 ILE A C 1
ATOM 619 O O . ILE A 1 77 ? 29.651 6.735 -23.238 1.00 90.94 77 ILE A O 1
ATOM 623 N N . LYS A 1 78 ? 28.880 5.900 -21.307 1.00 89.06 78 LYS A N 1
ATOM 624 C CA . LYS A 1 78 ? 30.105 6.097 -20.525 1.00 89.06 78 LYS A CA 1
ATOM 625 C C . LYS A 1 78 ? 30.540 4.779 -19.899 1.00 89.06 78 LYS A C 1
ATOM 627 O O . LYS A 1 78 ? 29.764 4.160 -19.177 1.00 89.06 78 LYS A O 1
ATOM 632 N N . PHE A 1 79 ? 31.786 4.379 -20.135 1.00 87.06 79 PHE A N 1
ATOM 633 C CA . PHE A 1 79 ? 32.389 3.233 -19.454 1.00 87.06 79 PHE A CA 1
ATOM 634 C C . PHE A 1 79 ? 32.838 3.613 -18.040 1.00 87.06 79 PHE A C 1
ATOM 636 O O . PHE A 1 79 ? 33.426 4.674 -17.833 1.00 87.06 79 PHE A O 1
ATOM 643 N N . GLU A 1 80 ? 32.557 2.740 -17.076 1.00 83.38 80 GLU A N 1
ATOM 644 C CA . GLU A 1 80 ? 33.043 2.856 -15.693 1.00 83.38 80 GLU A CA 1
ATOM 645 C C . GLU A 1 80 ? 34.327 2.047 -15.487 1.00 83.38 80 GLU A C 1
ATOM 647 O O . GLU A 1 80 ? 35.245 2.489 -14.803 1.00 83.38 80 GLU A O 1
ATOM 652 N N . ARG A 1 81 ? 34.380 0.861 -16.100 1.00 81.69 81 ARG A N 1
ATOM 653 C CA . ARG A 1 81 ? 35.497 -0.094 -16.088 1.00 81.69 81 ARG A CA 1
ATOM 654 C C . ARG A 1 81 ? 35.367 -1.039 -17.284 1.00 81.69 81 ARG A C 1
ATOM 656 O O . ARG A 1 81 ? 34.372 -0.976 -18.007 1.00 81.69 81 ARG A O 1
ATOM 663 N N . ASP A 1 82 ? 36.341 -1.920 -17.485 1.00 79.88 82 ASP A N 1
ATOM 664 C CA . ASP A 1 82 ? 36.356 -2.838 -18.629 1.00 79.88 82 ASP A CA 1
ATOM 665 C C . ASP A 1 82 ? 35.060 -3.647 -18.746 1.00 79.88 82 ASP A C 1
ATOM 667 O O . ASP A 1 82 ? 34.616 -4.307 -17.805 1.00 79.88 82 ASP A O 1
ATOM 671 N N . GLY A 1 83 ? 34.432 -3.548 -19.919 1.00 76.88 83 GLY A N 1
ATOM 672 C CA . GLY A 1 83 ? 33.175 -4.221 -20.232 1.00 76.88 83 GLY A CA 1
ATOM 673 C C . GLY A 1 83 ? 31.939 -3.657 -19.528 1.00 76.88 83 GLY A C 1
ATOM 674 O O . GLY A 1 83 ? 30.852 -4.142 -19.813 1.00 76.88 83 GLY A O 1
ATOM 675 N N . VAL A 1 84 ? 32.068 -2.642 -18.665 1.00 83.25 84 VAL A N 1
ATOM 676 C CA . VAL A 1 84 ? 30.959 -2.058 -17.899 1.00 83.25 84 VAL A CA 1
ATOM 677 C C . VAL A 1 84 ? 30.683 -0.617 -18.303 1.00 83.25 84 VAL A C 1
ATOM 679 O O . VAL A 1 84 ? 31.567 0.240 -18.222 1.00 83.25 84 VAL A O 1
ATOM 682 N N . PHE A 1 85 ? 29.431 -0.327 -18.655 1.00 86.62 85 PHE A N 1
ATOM 683 C CA . PHE A 1 85 ? 29.027 0.998 -19.119 1.00 86.62 85 PHE A CA 1
ATOM 684 C C . PHE A 1 85 ? 27.649 1.439 -18.614 1.00 86.62 85 PHE A C 1
ATOM 686 O O . PHE A 1 85 ? 26.864 0.659 -18.079 1.00 86.62 85 PHE A O 1
ATOM 693 N N . PHE A 1 86 ? 27.356 2.722 -18.811 1.00 86.19 86 PHE A N 1
ATOM 694 C CA . PHE A 1 86 ? 26.065 3.343 -18.547 1.00 86.19 86 PHE A CA 1
ATOM 695 C C . PHE A 1 86 ? 25.618 4.160 -19.754 1.00 86.19 86 PHE A C 1
ATOM 697 O O . PHE A 1 86 ? 26.406 4.931 -20.299 1.00 86.19 86 PHE A O 1
ATOM 704 N N . LEU A 1 87 ? 24.342 4.046 -20.127 1.00 87.44 87 LEU A N 1
ATOM 705 C CA . LEU A 1 87 ? 23.689 5.023 -20.997 1.00 87.44 87 LEU A CA 1
ATOM 706 C C . LEU A 1 87 ? 23.521 6.338 -20.227 1.00 87.44 87 LEU A C 1
ATOM 708 O O . LEU A 1 87 ? 23.058 6.310 -19.075 1.00 87.44 87 LEU A O 1
ATOM 712 N N . LYS A 1 88 ? 23.932 7.462 -20.830 1.00 87.94 88 LYS A N 1
ATOM 713 C CA . LYS A 1 88 ? 23.781 8.783 -20.207 1.00 87.94 88 LYS A CA 1
ATOM 714 C C . LYS A 1 88 ? 22.309 9.120 -19.984 1.00 87.94 88 LYS A C 1
ATOM 716 O O . LYS A 1 88 ? 21.427 8.588 -20.652 1.00 87.94 88 LYS A O 1
ATOM 721 N N . HIS A 1 89 ? 22.068 9.981 -19.004 1.00 86.44 89 HIS A N 1
ATOM 722 C CA . HIS A 1 89 ? 20.737 10.284 -18.497 1.00 86.44 89 HIS A CA 1
ATOM 723 C C . HIS A 1 89 ? 19.805 10.835 -19.585 1.00 86.44 89 HIS A C 1
ATOM 725 O O . HIS A 1 89 ? 18.692 10.345 -19.731 1.00 86.44 89 HIS A O 1
ATOM 731 N N . GLU A 1 90 ? 20.298 11.763 -20.405 1.00 88.44 90 GLU A N 1
ATOM 732 C CA . GLU A 1 90 ? 19.554 12.423 -21.481 1.00 88.44 90 GLU A CA 1
ATOM 733 C C . GLU A 1 90 ? 19.096 11.490 -22.616 1.00 88.44 90 GLU A C 1
ATOM 735 O O . GLU A 1 90 ? 18.206 11.852 -23.380 1.00 88.44 90 GLU A O 1
ATOM 740 N N . TYR A 1 91 ? 19.680 10.292 -22.724 1.00 89.31 91 TYR A N 1
ATOM 741 C CA . TYR A 1 91 ? 19.341 9.308 -23.759 1.00 89.31 91 TYR A CA 1
ATOM 742 C C . TYR A 1 91 ? 18.507 8.141 -23.229 1.00 89.31 91 TYR A C 1
ATOM 744 O O . TYR A 1 91 ? 18.230 7.201 -23.970 1.00 89.31 91 TYR A O 1
ATOM 752 N N . ARG A 1 92 ? 18.138 8.148 -21.944 1.00 86.56 92 ARG A N 1
ATOM 753 C CA . ARG A 1 92 ? 17.335 7.078 -21.346 1.00 86.56 92 ARG A CA 1
ATOM 754 C C . ARG A 1 92 ? 15.856 7.297 -21.619 1.00 86.56 92 ARG A C 1
ATOM 756 O O . ARG A 1 92 ? 15.338 8.389 -21.423 1.00 86.56 92 ARG A O 1
ATOM 763 N N . ASP A 1 93 ? 15.175 6.212 -21.969 1.00 88.38 93 ASP A N 1
ATOM 764 C CA . ASP A 1 93 ? 13.718 6.165 -21.978 1.00 88.38 93 ASP A CA 1
ATOM 765 C C . ASP A 1 93 ? 13.229 5.670 -20.611 1.00 88.38 93 ASP A C 1
ATOM 767 O O . ASP A 1 93 ? 13.371 4.496 -20.250 1.00 88.38 93 ASP A O 1
ATOM 771 N N . TYR A 1 94 ? 12.744 6.605 -19.802 1.00 87.88 94 TYR A N 1
ATOM 772 C CA . TYR A 1 94 ? 12.221 6.337 -18.469 1.00 87.88 94 TYR A CA 1
ATOM 773 C C . TYR A 1 94 ? 10.747 5.952 -18.529 1.00 87.88 94 TYR A C 1
ATOM 775 O O . TYR A 1 94 ? 10.001 6.410 -19.392 1.00 87.88 94 TYR A O 1
ATOM 783 N N . HIS A 1 95 ? 10.311 5.130 -17.578 1.00 88.75 95 HIS A N 1
ATOM 784 C CA . HIS A 1 95 ? 8.885 4.937 -17.380 1.00 88.75 95 HIS A CA 1
ATOM 785 C C . HIS A 1 95 ? 8.253 6.180 -16.763 1.00 88.75 95 HIS A C 1
ATOM 787 O O . HIS A 1 95 ? 8.787 6.780 -15.825 1.00 88.75 95 HIS A O 1
ATOM 793 N N . THR A 1 96 ? 7.074 6.505 -17.266 1.00 89.94 96 THR A N 1
ATOM 794 C CA . THR A 1 96 ? 6.139 7.444 -16.656 1.00 89.94 96 THR A CA 1
ATOM 795 C C . THR A 1 96 ? 5.437 6.804 -15.455 1.00 89.94 96 THR A C 1
ATOM 797 O O . THR A 1 96 ? 5.402 5.581 -15.311 1.00 89.94 96 THR A O 1
ATOM 800 N N . ILE A 1 97 ? 4.847 7.627 -14.583 1.00 89.94 97 ILE A N 1
ATOM 801 C CA . ILE A 1 97 ? 4.049 7.124 -13.455 1.00 89.94 97 ILE A CA 1
ATOM 802 C C . ILE A 1 97 ? 2.862 6.292 -13.959 1.00 89.94 97 ILE A C 1
ATOM 804 O O . ILE A 1 97 ? 2.606 5.229 -13.402 1.00 89.94 97 ILE A O 1
ATOM 808 N N . ASP A 1 98 ? 2.182 6.722 -15.023 1.00 92.25 98 ASP A N 1
ATOM 809 C CA . ASP A 1 98 ? 0.993 6.034 -15.542 1.00 92.25 98 ASP A CA 1
ATOM 810 C C . ASP A 1 98 ? 1.323 4.639 -16.091 1.00 92.25 98 ASP A C 1
ATOM 812 O O . ASP A 1 98 ? 0.626 3.674 -15.778 1.00 92.25 98 ASP A O 1
ATOM 816 N N . GLU A 1 99 ? 2.432 4.496 -16.829 1.00 91.81 99 GLU A N 1
ATOM 817 C CA . GLU A 1 99 ? 2.922 3.183 -17.282 1.00 91.81 99 GLU A CA 1
ATOM 818 C C . GLU A 1 99 ? 3.203 2.247 -16.095 1.00 91.81 99 GLU A C 1
ATOM 820 O O . GLU A 1 99 ? 2.920 1.050 -16.152 1.00 91.81 99 GLU A O 1
ATOM 825 N N . LEU A 1 100 ? 3.765 2.784 -15.010 1.00 90.06 100 LEU A N 1
ATOM 826 C CA . LEU A 1 100 ? 4.092 2.018 -13.807 1.00 90.06 100 LEU A CA 1
ATOM 827 C C . LEU A 1 100 ? 2.850 1.633 -13.003 1.00 90.06 100 LEU A C 1
ATOM 829 O O . LEU A 1 100 ? 2.789 0.522 -12.483 1.00 90.06 100 LEU A O 1
ATOM 833 N N . VAL A 1 101 ? 1.862 2.523 -12.909 1.00 92.62 101 VAL A N 1
ATOM 834 C CA . VAL A 1 101 ? 0.568 2.238 -12.277 1.00 92.62 101 VAL A CA 1
ATOM 835 C C . VAL A 1 101 ? -0.151 1.122 -13.025 1.00 92.62 101 VAL A C 1
ATOM 837 O O . VAL A 1 101 ? -0.623 0.178 -12.397 1.00 92.62 101 VAL A O 1
ATOM 840 N N . GLU A 1 102 ? -0.182 1.184 -14.354 1.00 94.50 102 GLU A N 1
ATOM 841 C CA . GLU A 1 102 ? -0.826 0.158 -15.173 1.00 94.50 102 GLU A CA 1
ATOM 842 C C . GLU A 1 102 ? -0.134 -1.204 -15.031 1.00 94.50 102 GLU A C 1
ATOM 844 O O . GLU A 1 102 ? -0.788 -2.223 -14.815 1.00 94.50 102 GLU A O 1
ATOM 849 N N . ARG A 1 103 ? 1.203 -1.226 -15.030 1.00 91.62 103 ARG A N 1
ATOM 850 C CA . ARG A 1 103 ? 1.962 -2.451 -14.732 1.00 91.62 103 ARG A CA 1
ATOM 851 C C . ARG A 1 103 ? 1.679 -2.988 -13.332 1.00 91.62 103 ARG A C 1
ATOM 853 O O . ARG A 1 103 ? 1.555 -4.197 -13.157 1.00 91.62 103 ARG A O 1
ATOM 860 N N . PHE A 1 104 ? 1.581 -2.111 -12.333 1.00 92.81 104 PHE A N 1
ATOM 861 C CA . PHE A 1 104 ? 1.262 -2.524 -10.969 1.00 92.81 104 PHE A CA 1
ATOM 862 C C . PHE A 1 104 ? -0.127 -3.160 -10.880 1.00 92.81 104 PHE A C 1
ATOM 864 O O . PHE A 1 104 ? -0.260 -4.184 -10.217 1.00 92.81 104 PHE A O 1
ATOM 871 N N . ARG A 1 105 ? -1.132 -2.603 -11.570 1.00 95.00 105 ARG A N 1
ATOM 872 C CA . ARG A 1 105 ? -2.478 -3.194 -11.657 1.00 95.00 105 ARG A CA 1
ATOM 873 C C . ARG A 1 105 ? -2.442 -4.586 -12.268 1.00 95.00 105 ARG A C 1
ATOM 875 O O . ARG A 1 105 ? -2.935 -5.517 -11.652 1.00 95.00 105 ARG A O 1
ATOM 882 N N . GLN A 1 106 ? -1.764 -4.751 -13.403 1.00 93.50 106 GLN A N 1
ATOM 883 C CA . GLN A 1 106 ? -1.625 -6.057 -14.058 1.00 93.50 106 GLN A CA 1
ATOM 884 C C . GLN A 1 106 ? -0.974 -7.100 -13.140 1.00 93.50 106 GLN A C 1
ATOM 886 O O . GLN A 1 106 ? -1.452 -8.226 -13.048 1.00 93.50 106 GLN A O 1
ATOM 891 N N . ILE A 1 107 ? 0.088 -6.717 -12.420 1.00 91.69 107 ILE A N 1
ATOM 892 C CA . ILE A 1 107 ? 0.742 -7.591 -11.436 1.00 91.69 107 ILE A CA 1
ATOM 893 C C . ILE A 1 107 ? -0.192 -7.901 -10.267 1.00 91.69 107 ILE A C 1
ATOM 895 O O . ILE A 1 107 ? -0.222 -9.036 -9.805 1.00 91.69 107 ILE A O 1
ATOM 899 N N . ALA A 1 108 ? -0.926 -6.912 -9.760 1.00 93.25 108 ALA A N 1
ATOM 900 C CA . ALA A 1 108 ? -1.852 -7.103 -8.653 1.00 93.25 108 ALA A CA 1
ATOM 901 C C . ALA A 1 108 ? -3.011 -8.032 -9.040 1.00 93.25 108 ALA A C 1
ATOM 903 O O . ALA A 1 108 ? -3.340 -8.931 -8.268 1.00 93.25 108 ALA A O 1
ATOM 904 N N . ASP A 1 109 ? -3.584 -7.849 -10.228 1.00 93.69 109 ASP A N 1
ATOM 905 C CA . ASP A 1 109 ? -4.673 -8.668 -10.755 1.00 93.69 109 ASP A CA 1
ATOM 906 C C . ASP A 1 109 ? -4.218 -10.122 -10.936 1.00 93.69 109 ASP A C 1
ATOM 908 O O . ASP A 1 109 ? -4.814 -11.013 -10.333 1.00 93.69 109 ASP A O 1
ATOM 912 N N . ASP A 1 110 ? -3.101 -10.363 -11.636 1.00 91.88 110 ASP A N 1
ATOM 913 C CA . ASP A 1 110 ? -2.511 -11.707 -11.779 1.00 91.88 110 ASP A CA 1
ATOM 914 C C . ASP A 1 110 ? -2.176 -12.320 -10.408 1.00 91.88 110 ASP A C 1
ATOM 916 O O . ASP A 1 110 ? -2.467 -13.484 -10.124 1.00 91.88 110 ASP A O 1
ATOM 920 N N . TYR A 1 111 ? -1.617 -11.524 -9.497 1.00 90.81 111 TYR A N 1
ATOM 921 C CA . TYR A 1 111 ? -1.299 -11.975 -8.149 1.00 90.81 111 TYR A CA 1
ATOM 922 C C . TYR A 1 111 ? -2.547 -12.445 -7.385 1.00 90.81 111 TYR A C 1
ATOM 924 O O . TYR A 1 111 ? -2.504 -13.498 -6.745 1.00 90.81 111 TYR A O 1
ATOM 932 N N . PHE A 1 112 ? -3.665 -11.717 -7.465 1.00 90.25 112 PHE A N 1
ATOM 933 C CA . PHE A 1 112 ? -4.922 -12.123 -6.831 1.00 90.25 112 PHE A CA 1
ATOM 934 C C . PHE A 1 112 ? -5.598 -13.300 -7.544 1.00 90.25 112 PHE A C 1
ATOM 936 O O . PHE A 1 112 ? -6.113 -14.187 -6.860 1.00 90.25 112 PHE A O 1
ATOM 943 N N . GLU A 1 113 ? -5.555 -13.365 -8.878 1.00 89.38 113 GLU A N 1
ATOM 944 C CA . GLU A 1 113 ? -6.056 -14.508 -9.658 1.00 89.38 113 GLU A CA 1
ATOM 945 C C . GLU A 1 113 ? -5.356 -15.819 -9.270 1.00 89.38 113 GLU A C 1
ATOM 947 O O . GLU A 1 113 ? -5.993 -16.870 -9.179 1.00 89.38 113 GLU A O 1
ATOM 952 N N . ASN A 1 114 ? -4.067 -15.749 -8.932 1.00 87.75 114 ASN A N 1
ATOM 953 C CA . ASN A 1 114 ? -3.276 -16.886 -8.457 1.00 87.75 114 ASN A CA 1
ATOM 954 C C . ASN A 1 114 ? -3.401 -17.155 -6.940 1.00 87.75 114 ASN A C 1
ATOM 956 O O . ASN A 1 114 ? -2.605 -17.904 -6.367 1.00 87.75 114 ASN A O 1
ATOM 960 N N . GLY A 1 115 ? -4.396 -16.570 -6.265 1.00 86.19 115 GLY A N 1
ATOM 961 C CA . GLY A 1 115 ? -4.660 -16.798 -4.838 1.00 86.19 115 GLY A CA 1
ATOM 962 C C . GLY A 1 115 ? -3.772 -15.987 -3.891 1.00 86.19 115 GLY A C 1
ATOM 963 O O . GLY A 1 115 ? -3.592 -16.364 -2.729 1.00 86.19 115 GLY A O 1
ATOM 964 N N . GLY A 1 116 ? -3.195 -14.891 -4.380 1.00 87.25 116 GLY A N 1
ATOM 965 C CA . GLY A 1 116 ? -2.466 -13.919 -3.581 1.00 87.25 116 GLY A CA 1
ATOM 966 C C . GLY A 1 116 ? -3.326 -13.238 -2.514 1.00 87.25 116 GLY A C 1
ATOM 967 O O . GLY A 1 116 ? -4.556 -13.251 -2.547 1.00 87.25 116 GLY A O 1
ATOM 968 N N . ASP A 1 117 ? -2.656 -12.628 -1.539 1.00 89.94 117 ASP A N 1
ATOM 969 C CA . ASP A 1 117 ? -3.285 -11.941 -0.415 1.00 89.94 117 ASP A CA 1
ATOM 970 C C . ASP A 1 117 ? -2.791 -10.495 -0.297 1.00 89.94 117 ASP A C 1
ATOM 972 O O . ASP A 1 117 ? -1.664 -10.162 -0.665 1.00 89.94 117 ASP A O 1
ATOM 976 N N . LEU A 1 118 ? -3.618 -9.610 0.256 1.00 89.81 118 LEU A N 1
ATOM 977 C CA . LEU A 1 118 ? -3.289 -8.184 0.287 1.00 89.81 118 LEU A CA 1
ATOM 978 C C . LEU A 1 118 ? -1.950 -7.863 0.986 1.00 89.81 118 LEU A C 1
ATOM 980 O O . LEU A 1 118 ? -1.262 -6.918 0.598 1.00 89.81 118 LEU A O 1
ATOM 984 N N . TYR A 1 119 ? -1.547 -8.644 1.994 1.00 87.00 119 TYR A N 1
ATOM 985 C CA . TYR A 1 119 ? -0.274 -8.438 2.686 1.00 87.00 119 TYR A CA 1
ATOM 986 C C . TYR A 1 119 ? 0.924 -8.712 1.766 1.00 87.00 119 TYR A C 1
ATOM 988 O O . TYR A 1 119 ? 1.893 -7.948 1.762 1.00 87.00 119 TYR A O 1
ATOM 996 N N . GLY A 1 120 ? 0.846 -9.748 0.930 1.00 87.31 120 GLY A N 1
ATOM 997 C CA . GLY A 1 120 ? 1.846 -9.987 -0.108 1.00 87.31 120 GLY A CA 1
ATOM 998 C C . GLY A 1 120 ? 1.923 -8.851 -1.131 1.00 87.31 120 GLY A C 1
ATOM 999 O O . GLY A 1 120 ? 3.029 -8.423 -1.466 1.00 87.31 120 GLY A O 1
ATOM 1000 N N . LEU A 1 121 ? 0.786 -8.272 -1.538 1.00 89.62 121 LEU A N 1
ATOM 1001 C CA . LEU A 1 121 ? 0.775 -7.113 -2.440 1.00 89.62 121 LEU A CA 1
ATOM 1002 C C . LEU A 1 121 ? 1.453 -5.877 -1.819 1.00 89.62 121 LEU A C 1
ATOM 1004 O O . LEU A 1 121 ? 2.222 -5.183 -2.491 1.00 89.62 121 LEU A O 1
ATOM 1008 N N . TYR A 1 122 ? 1.244 -5.623 -0.520 1.00 86.19 122 TYR A N 1
ATOM 1009 C CA . TYR A 1 122 ? 2.004 -4.592 0.198 1.00 86.19 122 TYR A CA 1
ATOM 1010 C C . TYR A 1 122 ? 3.511 -4.845 0.101 1.00 86.19 122 TYR A C 1
ATOM 1012 O O . TYR A 1 122 ? 4.265 -3.906 -0.156 1.00 86.19 122 TYR A O 1
ATOM 1020 N N . SER A 1 123 ? 3.963 -6.093 0.240 1.00 82.94 123 SER A N 1
ATOM 1021 C CA . SER A 1 123 ? 5.383 -6.429 0.103 1.00 82.94 123 SER A CA 1
ATOM 1022 C C . SER A 1 123 ? 5.912 -6.157 -1.309 1.00 82.94 123 SER A C 1
ATOM 1024 O O . SER A 1 123 ? 6.974 -5.547 -1.436 1.00 82.94 123 SER A O 1
ATOM 1026 N N . ILE A 1 124 ? 5.171 -6.534 -2.356 1.00 85.62 124 ILE A N 1
ATOM 1027 C CA . ILE A 1 124 ? 5.510 -6.239 -3.761 1.00 85.62 124 ILE A CA 1
ATOM 1028 C C . ILE A 1 124 ? 5.718 -4.726 -3.944 1.00 85.62 124 ILE A C 1
ATOM 1030 O O . ILE A 1 124 ? 6.753 -4.284 -4.453 1.00 85.62 124 ILE A O 1
ATOM 1034 N N . SER A 1 125 ? 4.794 -3.912 -3.420 1.00 85.25 125 SER A N 1
ATOM 1035 C CA . SER A 1 125 ? 4.840 -2.450 -3.554 1.00 85.25 125 SER A CA 1
ATOM 1036 C C . SER A 1 125 ? 6.107 -1.798 -2.986 1.00 85.25 125 SER A C 1
ATOM 1038 O O . SER A 1 125 ? 6.563 -0.783 -3.510 1.00 85.25 125 SER A O 1
ATOM 1040 N N . THR A 1 126 ? 6.720 -2.387 -1.949 1.00 77.38 126 THR A N 1
ATOM 1041 C CA . THR A 1 126 ? 7.929 -1.823 -1.317 1.00 77.38 126 THR A CA 1
ATOM 1042 C C . THR A 1 126 ? 9.168 -1.902 -2.201 1.00 77.38 126 THR A C 1
ATOM 1044 O O . THR A 1 126 ? 10.081 -1.092 -2.046 1.00 77.38 126 THR A O 1
ATOM 1047 N N . THR A 1 127 ? 9.204 -2.858 -3.130 1.00 75.44 127 THR A N 1
ATOM 1048 C CA . THR A 1 127 ? 10.346 -3.050 -4.033 1.00 75.44 127 THR A CA 1
ATOM 1049 C C . THR A 1 127 ? 10.030 -2.680 -5.474 1.00 75.44 127 THR A C 1
ATOM 1051 O O . THR A 1 127 ? 10.961 -2.522 -6.255 1.00 75.44 127 THR A O 1
ATOM 1054 N N . PHE A 1 128 ? 8.754 -2.463 -5.810 1.00 81.62 128 PHE A N 1
ATOM 1055 C CA . PHE A 1 128 ? 8.254 -2.212 -7.163 1.00 81.62 128 PHE A CA 1
ATOM 1056 C C . PHE A 1 128 ? 9.113 -1.226 -7.972 1.00 81.62 128 PHE A C 1
ATOM 1058 O O . PHE A 1 128 ? 9.648 -1.574 -9.020 1.00 81.62 128 PHE A O 1
ATOM 1065 N N . GLY A 1 129 ? 9.347 -0.018 -7.446 1.00 75.12 129 GLY A N 1
ATOM 1066 C CA . GLY A 1 129 ? 10.119 1.016 -8.147 1.00 75.12 129 GLY A CA 1
ATOM 1067 C C . GLY A 1 129 ? 11.593 0.665 -8.409 1.00 75.12 129 GLY A C 1
ATOM 1068 O O . GLY A 1 129 ? 12.227 1.296 -9.247 1.00 75.12 129 GLY A O 1
ATOM 1069 N N . LEU A 1 130 ? 12.152 -0.343 -7.729 1.00 74.56 130 LEU A N 1
ATOM 1070 C CA . LEU A 1 130 ? 13.538 -0.790 -7.919 1.00 74.56 130 LEU A CA 1
ATOM 1071 C C . LEU A 1 130 ? 13.724 -1.678 -9.156 1.00 74.56 130 LEU A C 1
ATOM 1073 O O . LEU A 1 130 ? 14.875 -1.940 -9.531 1.00 74.56 130 LEU A O 1
ATOM 1077 N N . HIS A 1 131 ? 12.626 -2.150 -9.747 1.00 75.50 131 HIS A N 1
ATOM 1078 C CA . HIS A 1 131 ? 12.619 -3.087 -10.872 1.00 75.50 131 HIS A CA 1
ATOM 1079 C C . HIS A 1 131 ? 12.483 -2.390 -12.224 1.00 75.50 131 HIS A C 1
ATOM 1081 O O . HIS A 1 131 ? 12.867 -2.950 -13.246 1.00 75.50 131 HIS A O 1
ATOM 1087 N N . TYR A 1 132 ? 12.035 -1.134 -12.234 1.00 80.19 132 TYR A N 1
ATOM 1088 C CA . TYR A 1 132 ? 11.785 -0.374 -13.454 1.00 80.19 132 TYR A CA 1
ATOM 1089 C C . TYR A 1 132 ? 12.829 0.711 -13.702 1.00 80.19 132 TYR A C 1
ATOM 1091 O O . TYR A 1 132 ? 13.501 1.199 -12.791 1.00 80.19 132 TYR A O 1
ATOM 1099 N N . ASN A 1 133 ? 12.969 1.113 -14.968 1.00 80.88 133 ASN A N 1
ATOM 1100 C CA . ASN A 1 133 ? 13.768 2.281 -15.318 1.00 80.88 133 ASN A CA 1
ATOM 1101 C C . ASN A 1 133 ? 13.005 3.560 -14.947 1.00 80.88 133 ASN A C 1
ATOM 1103 O O . ASN A 1 133 ? 12.195 4.041 -15.735 1.00 80.88 133 ASN A O 1
ATOM 1107 N N . VAL A 1 134 ? 13.247 4.074 -13.741 1.00 82.19 134 VAL A N 1
ATOM 1108 C CA . VAL A 1 134 ? 12.616 5.284 -13.195 1.00 82.19 134 VAL A CA 1
ATOM 1109 C C . VAL A 1 134 ? 13.668 6.368 -13.005 1.00 82.19 134 VAL A C 1
ATOM 1111 O O . VAL A 1 134 ? 14.771 6.094 -12.520 1.00 82.19 134 VAL A O 1
ATOM 1114 N N . ASP A 1 135 ? 13.327 7.603 -13.358 1.00 83.69 135 ASP A N 1
ATOM 1115 C CA . ASP A 1 135 ? 14.168 8.748 -13.045 1.00 83.69 135 ASP A CA 1
ATOM 1116 C C . ASP A 1 135 ? 13.979 9.174 -11.583 1.00 83.69 135 ASP A C 1
ATOM 1118 O O . ASP A 1 135 ? 13.130 9.995 -11.246 1.00 83.69 135 ASP A O 1
ATOM 1122 N N . LEU A 1 136 ? 14.800 8.606 -10.701 1.00 73.81 136 LEU A N 1
ATOM 1123 C CA . LEU A 1 136 ? 14.801 8.955 -9.278 1.00 73.81 136 LEU A CA 1
ATOM 1124 C C . LEU A 1 136 ? 15.449 10.318 -8.984 1.00 73.81 136 LEU A C 1
ATOM 1126 O O . LEU A 1 136 ? 15.353 10.792 -7.850 1.00 73.81 136 LEU A O 1
ATOM 1130 N N . SER A 1 137 ? 16.122 10.933 -9.965 1.00 78.31 137 SER A N 1
ATOM 1131 C CA . SER A 1 137 ? 16.645 12.297 -9.824 1.00 78.31 137 SER A CA 1
ATOM 1132 C C . SER A 1 137 ? 15.537 13.343 -9.966 1.00 78.31 137 SER A C 1
ATOM 1134 O O . SER A 1 137 ? 15.623 14.415 -9.366 1.00 78.31 137 SER A O 1
ATOM 1136 N N . ASN A 1 138 ? 14.454 12.998 -10.667 1.00 81.31 138 ASN A N 1
ATOM 1137 C CA . ASN A 1 138 ? 13.248 13.802 -10.735 1.00 81.31 138 ASN A CA 1
ATOM 1138 C C . ASN A 1 138 ? 12.423 13.653 -9.445 1.00 81.31 138 ASN A C 1
ATOM 1140 O O . ASN A 1 138 ? 11.883 12.590 -9.124 1.00 81.31 138 ASN A O 1
ATOM 1144 N N . HIS A 1 139 ? 12.312 14.754 -8.701 1.00 77.19 139 HIS A N 1
ATOM 1145 C CA . HIS A 1 139 ? 11.608 14.788 -7.422 1.00 77.19 139 HIS A CA 1
ATOM 1146 C C . HIS A 1 139 ? 10.101 14.507 -7.551 1.00 77.19 139 HIS A C 1
ATOM 1148 O O . HIS A 1 139 ? 9.539 13.821 -6.694 1.00 77.19 139 HIS A O 1
ATOM 1154 N N . GLU A 1 140 ? 9.461 14.980 -8.625 1.00 77.31 140 GLU A N 1
ATOM 1155 C CA . GLU A 1 140 ? 8.035 14.745 -8.883 1.00 77.31 140 GLU A CA 1
ATOM 1156 C C . GLU A 1 140 ? 7.762 13.259 -9.114 1.00 77.31 140 GLU A C 1
ATOM 1158 O O . GLU A 1 140 ? 6.827 12.706 -8.538 1.00 77.31 140 GLU A O 1
ATOM 1163 N N . ILE A 1 141 ? 8.626 12.585 -9.879 1.00 77.56 141 ILE A N 1
ATOM 1164 C CA . ILE A 1 141 ? 8.514 11.143 -10.131 1.00 77.56 141 ILE A CA 1
ATOM 1165 C C . ILE A 1 141 ? 8.765 10.348 -8.846 1.00 77.56 141 ILE A C 1
ATOM 1167 O O . ILE A 1 141 ? 7.988 9.453 -8.504 1.00 77.56 141 ILE A O 1
ATOM 1171 N N . ASN A 1 142 ? 9.816 10.701 -8.103 1.00 72.62 142 ASN A N 1
ATOM 1172 C CA . ASN A 1 142 ? 10.204 10.008 -6.875 1.00 72.62 142 ASN A CA 1
ATOM 1173 C C . ASN A 1 142 ? 9.096 10.064 -5.800 1.00 72.62 142 ASN A C 1
ATOM 1175 O O . ASN A 1 142 ? 8.772 9.050 -5.182 1.00 72.62 142 ASN A O 1
ATOM 1179 N N . MET A 1 143 ? 8.451 11.221 -5.613 1.00 75.62 143 MET A N 1
ATOM 1180 C CA . MET A 1 143 ? 7.341 11.356 -4.657 1.00 75.62 143 MET A CA 1
ATOM 1181 C C . MET A 1 143 ? 5.988 10.881 -5.215 1.00 75.62 143 MET A C 1
ATOM 1183 O O . MET A 1 143 ? 5.160 10.336 -4.474 1.00 75.62 143 MET A O 1
ATOM 1187 N N . GLY A 1 144 ? 5.755 11.078 -6.513 1.00 84.56 144 GLY A N 1
ATOM 1188 C CA . GLY A 1 144 ? 4.497 10.763 -7.186 1.00 84.56 144 GLY A CA 1
ATOM 1189 C C . GLY A 1 144 ? 4.234 9.263 -7.288 1.00 84.56 144 GLY A C 1
ATOM 1190 O O . GLY A 1 144 ? 3.123 8.823 -6.990 1.00 84.56 144 GLY A O 1
ATOM 1191 N N . LEU A 1 145 ? 5.259 8.461 -7.603 1.00 85.75 145 LEU A N 1
ATOM 1192 C CA . LEU A 1 145 ? 5.114 7.011 -7.762 1.00 85.75 145 LEU A CA 1
ATOM 1193 C C . LEU A 1 145 ? 4.626 6.336 -6.473 1.00 85.75 145 LEU A C 1
ATOM 1195 O O . LEU A 1 145 ? 3.656 5.582 -6.490 1.00 85.75 145 LEU A O 1
ATOM 1199 N N . GLY A 1 146 ? 5.257 6.638 -5.334 1.00 83.94 146 GLY A N 1
ATOM 1200 C CA . GLY A 1 146 ? 4.856 6.057 -4.050 1.00 83.94 146 GLY A CA 1
ATOM 1201 C C . GLY A 1 146 ? 3.414 6.405 -3.667 1.00 83.94 146 GLY A C 1
ATOM 1202 O O . GLY A 1 146 ? 2.711 5.581 -3.083 1.00 83.94 146 GLY A O 1
ATOM 1203 N N . THR A 1 147 ? 2.952 7.605 -4.022 1.00 88.00 147 THR A N 1
ATOM 1204 C CA . THR A 1 147 ? 1.567 8.039 -3.793 1.00 88.00 147 THR A CA 1
ATOM 1205 C C . THR A 1 147 ? 0.593 7.307 -4.714 1.00 88.00 147 THR A C 1
ATOM 1207 O O . THR A 1 147 ? -0.415 6.788 -4.238 1.00 88.00 147 THR A O 1
ATOM 1210 N N . ALA A 1 148 ? 0.913 7.198 -6.005 1.00 90.25 148 ALA A N 1
ATOM 1211 C CA . ALA A 1 148 ? 0.079 6.509 -6.983 1.00 90.25 148 ALA A CA 1
ATOM 1212 C C . ALA A 1 148 ? -0.107 5.022 -6.632 1.00 90.25 148 ALA A C 1
ATOM 1214 O O . ALA A 1 148 ? -1.235 4.548 -6.528 1.00 90.25 148 ALA A O 1
ATOM 1215 N N . ILE A 1 149 ? 0.979 4.312 -6.309 1.00 90.88 149 ILE A N 1
ATOM 1216 C CA . ILE A 1 149 ? 0.919 2.897 -5.907 1.00 90.88 149 ILE A CA 1
ATOM 1217 C C . ILE A 1 149 ? 0.119 2.712 -4.607 1.00 90.88 149 ILE A C 1
ATOM 1219 O O . ILE A 1 149 ? -0.673 1.778 -4.486 1.00 90.88 149 ILE A O 1
ATOM 1223 N N . ARG A 1 150 ? 0.247 3.624 -3.632 1.00 89.19 150 ARG A N 1
ATOM 1224 C CA . ARG A 1 150 ? -0.585 3.590 -2.413 1.00 89.19 150 ARG A CA 1
ATOM 1225 C C . ARG A 1 150 ? -2.074 3.782 -2.709 1.00 89.19 150 ARG A C 1
ATOM 1227 O O . ARG A 1 150 ? -2.893 3.176 -2.014 1.00 89.19 150 ARG A O 1
ATOM 1234 N N . ASN A 1 151 ? -2.431 4.602 -3.696 1.00 91.75 151 ASN A N 1
ATOM 1235 C CA . ASN A 1 151 ? -3.823 4.789 -4.113 1.00 91.75 151 ASN A CA 1
ATOM 1236 C C . ASN A 1 151 ? -4.391 3.511 -4.742 1.00 91.75 151 ASN A C 1
ATOM 1238 O O . ASN A 1 151 ? -5.513 3.125 -4.410 1.00 91.75 151 ASN A O 1
ATOM 1242 N N . GLU A 1 152 ? -3.603 2.807 -5.557 1.00 94.50 152 GLU A N 1
ATOM 1243 C CA . GLU A 1 152 ? -3.999 1.506 -6.107 1.00 94.50 152 GLU A CA 1
ATOM 1244 C C . GLU A 1 152 ? -4.205 0.472 -4.998 1.00 94.50 152 GLU A C 1
ATOM 1246 O O . GLU A 1 152 ? -5.282 -0.109 -4.887 1.00 94.50 152 GLU A O 1
ATOM 1251 N N . ILE A 1 153 ? -3.242 0.312 -4.083 1.00 92.00 153 ILE A N 1
ATOM 1252 C CA . ILE A 1 153 ? -3.386 -0.623 -2.952 1.00 92.00 153 ILE A CA 1
ATOM 1253 C C . ILE A 1 153 ? -4.597 -0.266 -2.084 1.00 92.00 153 ILE A C 1
ATOM 1255 O O . ILE A 1 153 ? -5.297 -1.153 -1.595 1.00 92.00 153 ILE A O 1
ATOM 1259 N N . THR A 1 154 ? -4.867 1.027 -1.889 1.00 91.38 154 THR A N 1
ATOM 1260 C CA . THR A 1 154 ? -6.065 1.495 -1.177 1.00 91.38 154 THR A CA 1
ATOM 1261 C C . THR A 1 154 ? -7.340 1.078 -1.907 1.00 91.38 154 THR A C 1
ATOM 1263 O O . THR A 1 154 ? -8.296 0.672 -1.253 1.00 91.38 154 THR A O 1
ATOM 1266 N N . SER A 1 155 ? -7.359 1.136 -3.238 1.00 94.06 155 SER A N 1
ATOM 1267 C CA . SER A 1 155 ? -8.496 0.695 -4.053 1.00 94.06 155 SER A CA 1
ATOM 1268 C C . SER A 1 155 ? -8.709 -0.819 -3.949 1.00 94.06 155 SER A C 1
ATOM 1270 O O . SER A 1 155 ? -9.815 -1.248 -3.629 1.00 94.06 155 SER A O 1
ATOM 1272 N N . TYR A 1 156 ? -7.648 -1.627 -4.064 1.00 93.88 156 TYR A N 1
ATOM 1273 C CA . TYR A 1 156 ? -7.728 -3.076 -3.817 1.00 93.88 156 TYR A CA 1
ATOM 1274 C C . TYR A 1 156 ? -8.192 -3.396 -2.390 1.00 93.88 156 TYR A C 1
ATOM 1276 O O . TYR A 1 156 ? -9.055 -4.246 -2.193 1.00 93.88 156 TYR A O 1
ATOM 1284 N N . SER A 1 157 ? -7.681 -2.672 -1.390 1.00 91.75 157 SER A N 1
ATOM 1285 C CA . SER A 1 157 ? -8.091 -2.834 0.013 1.00 91.75 157 SER A CA 1
ATOM 1286 C C . SER A 1 157 ? -9.593 -2.610 0.201 1.00 91.75 157 SER A C 1
ATOM 1288 O O . SER A 1 157 ? -10.236 -3.354 0.938 1.00 91.75 157 SER A O 1
ATOM 1290 N N . LYS A 1 158 ? -10.140 -1.585 -0.466 1.00 92.44 158 LYS A N 1
ATOM 1291 C CA . LYS A 1 158 ? -11.568 -1.255 -0.432 1.00 92.44 158 LYS A CA 1
ATOM 1292 C C . LYS A 1 158 ? -12.424 -2.311 -1.131 1.00 92.44 158 LYS A C 1
ATOM 1294 O O . LYS A 1 158 ? -13.500 -2.616 -0.644 1.00 92.44 158 LYS A O 1
ATOM 1299 N N . ASN A 1 159 ? -11.935 -2.881 -2.231 1.00 93.25 159 ASN A N 1
ATOM 1300 C CA . ASN A 1 159 ? -12.660 -3.901 -2.991 1.00 93.25 159 ASN A CA 1
ATOM 1301 C C . ASN A 1 159 ? -12.669 -5.276 -2.299 1.00 93.25 159 ASN A C 1
ATOM 1303 O O . ASN A 1 159 ? -13.642 -6.013 -2.421 1.00 93.25 159 ASN A O 1
ATOM 1307 N N . LEU A 1 160 ? -11.589 -5.639 -1.597 1.00 92.50 160 LEU A N 1
ATOM 1308 C CA . LEU A 1 160 ? -11.457 -6.940 -0.928 1.00 92.50 160 LEU A CA 1
ATOM 1309 C C . LEU A 1 160 ? -12.229 -7.015 0.401 1.00 92.50 160 LEU A C 1
ATOM 1311 O O . LEU A 1 160 ? -12.849 -8.042 0.690 1.00 92.50 160 LEU A O 1
ATOM 1315 N N . GLY A 1 161 ? -12.172 -5.943 1.198 1.00 93.56 161 GLY A N 1
ATOM 1316 C CA . GLY A 1 161 ? -13.007 -5.748 2.386 1.00 93.56 161 GLY A CA 1
ATOM 1317 C C . GLY A 1 161 ? -12.963 -6.858 3.447 1.00 93.56 161 GLY A C 1
ATOM 1318 O O . GLY A 1 161 ? -12.005 -7.629 3.574 1.00 93.56 161 GLY A O 1
ATOM 1319 N N . LEU A 1 162 ? -14.040 -6.934 4.229 1.00 96.19 162 LEU A N 1
ATOM 1320 C CA . LEU A 1 162 ? -14.204 -7.845 5.358 1.00 96.19 162 LEU A CA 1
ATOM 1321 C C . LEU A 1 162 ? -14.188 -9.306 4.918 1.00 96.19 162 LEU A C 1
ATOM 1323 O O . LEU A 1 162 ? -13.566 -10.139 5.575 1.00 96.19 162 LEU A O 1
ATOM 1327 N N . LYS A 1 163 ? -14.832 -9.634 3.794 1.00 95.12 163 LYS A N 1
ATOM 1328 C CA . LYS A 1 163 ? -14.895 -11.018 3.306 1.00 95.12 163 LYS A CA 1
ATOM 1329 C C . LYS A 1 163 ? -13.494 -11.600 3.118 1.00 95.12 163 LYS A C 1
ATOM 1331 O O . LYS A 1 163 ? -13.199 -12.667 3.653 1.00 95.12 163 LYS A O 1
ATOM 1336 N N . HIS A 1 164 ? -12.608 -10.876 2.430 1.00 93.25 164 HIS A N 1
ATOM 1337 C CA . HIS A 1 164 ? -11.228 -11.320 2.240 1.00 93.25 164 HIS A CA 1
ATOM 1338 C C . HIS A 1 164 ? -10.462 -11.389 3.570 1.00 93.25 164 HIS A C 1
ATOM 1340 O O . HIS A 1 164 ? -9.699 -12.329 3.793 1.00 93.25 164 HIS A O 1
ATOM 1346 N N . PHE A 1 165 ? -10.710 -10.449 4.491 1.00 94.31 165 PHE A N 1
ATOM 1347 C CA . PHE A 1 165 ? -10.123 -10.482 5.833 1.00 94.31 165 PHE A CA 1
ATOM 1348 C C . PHE A 1 165 ? -10.504 -11.768 6.589 1.00 94.31 165 PHE A C 1
ATOM 1350 O O . PHE A 1 165 ? -9.650 -12.402 7.217 1.00 94.31 165 PHE A O 1
ATOM 1357 N N . ILE A 1 166 ? -11.770 -12.191 6.531 1.00 94.00 166 ILE A N 1
ATOM 1358 C CA . ILE A 1 166 ? -12.261 -13.403 7.203 1.00 94.00 166 ILE A CA 1
ATOM 1359 C C . ILE A 1 166 ? -11.759 -14.672 6.505 1.00 94.00 166 ILE A C 1
ATOM 1361 O O . ILE A 1 166 ? -11.189 -15.539 7.172 1.00 94.00 166 ILE A O 1
ATOM 1365 N N . GLU A 1 167 ? -11.920 -14.768 5.187 1.00 93.94 167 GLU A N 1
ATOM 1366 C CA . GLU A 1 167 ? -11.675 -15.993 4.413 1.00 93.94 167 GLU A CA 1
ATOM 1367 C C . GLU A 1 167 ? -10.189 -16.262 4.136 1.00 93.94 167 GLU A C 1
ATOM 1369 O O . GLU A 1 167 ? -9.796 -17.419 3.987 1.00 93.94 167 GLU A O 1
ATOM 1374 N N . VAL A 1 168 ? -9.341 -15.225 4.121 1.00 92.62 168 VAL A N 1
ATOM 1375 C CA . VAL A 1 168 ? -7.907 -15.339 3.808 1.00 92.62 168 VAL A CA 1
ATOM 1376 C C . VAL A 1 168 ? -7.068 -14.839 4.990 1.00 92.62 168 VAL A C 1
ATOM 1378 O O . VAL A 1 168 ? -6.616 -13.694 4.991 1.00 92.62 168 VAL A O 1
ATOM 1381 N N . PRO A 1 169 ? -6.788 -15.670 6.017 1.00 89.12 169 PRO A N 1
ATOM 1382 C CA . PRO A 1 169 ? -6.099 -15.230 7.235 1.00 89.12 169 PRO A CA 1
ATOM 1383 C C . PRO A 1 169 ? -4.731 -14.573 7.020 1.00 89.12 169 PRO A C 1
ATOM 1385 O O . PRO A 1 169 ? -4.329 -13.731 7.821 1.00 89.12 169 PRO A O 1
ATOM 1388 N N . LYS A 1 170 ? -4.019 -14.935 5.947 1.00 88.50 170 LYS A N 1
ATOM 1389 C CA . LYS A 1 170 ? -2.714 -14.355 5.603 1.00 88.50 170 LYS A CA 1
ATOM 1390 C C . LYS A 1 170 ? -2.813 -12.881 5.184 1.00 88.50 170 LYS A C 1
ATOM 1392 O O . LYS A 1 170 ? -1.905 -12.115 5.493 1.00 88.50 170 LYS A O 1
ATOM 1397 N N . SER A 1 171 ? -3.946 -12.463 4.605 1.00 87.81 171 SER A N 1
ATOM 1398 C CA . SER A 1 171 ? -4.205 -11.071 4.189 1.00 87.81 171 SER A CA 1
ATOM 1399 C C . SER A 1 171 ? -4.181 -10.072 5.349 1.00 87.81 171 SER A C 1
ATOM 1401 O O . SER A 1 171 ? -3.917 -8.888 5.154 1.00 87.81 171 SER A O 1
ATOM 1403 N N . ARG A 1 172 ? -4.417 -10.558 6.573 1.00 87.00 172 ARG A N 1
ATOM 1404 C CA . ARG A 1 172 ? -4.410 -9.767 7.809 1.00 87.00 172 ARG A CA 1
ATOM 1405 C C . ARG A 1 172 ? -3.003 -9.304 8.195 1.00 87.00 172 ARG A C 1
ATOM 1407 O O . ARG A 1 172 ? -2.861 -8.378 8.986 1.00 87.00 172 ARG A O 1
ATOM 1414 N N . GLY A 1 173 ? -1.964 -9.958 7.670 1.00 85.75 173 GLY A N 1
ATOM 1415 C CA . GLY A 1 173 ? -0.582 -9.741 8.080 1.00 85.75 173 GLY A CA 1
ATOM 1416 C C . GLY A 1 173 ? -0.302 -10.232 9.503 1.00 85.75 173 GLY A C 1
ATOM 1417 O O . GLY A 1 173 ? -0.936 -11.158 10.020 1.00 85.75 173 GLY A O 1
ATOM 1418 N N . MET A 1 174 ? 0.690 -9.621 10.147 1.00 86.50 174 MET A N 1
ATOM 1419 C CA . MET A 1 174 ? 1.064 -9.956 11.519 1.00 86.50 174 MET A CA 1
ATOM 1420 C C . MET A 1 174 ? 0.124 -9.304 12.533 1.00 86.50 174 MET A C 1
ATOM 1422 O O . MET A 1 174 ? -0.192 -8.121 12.430 1.00 86.50 174 MET A O 1
ATOM 1426 N N . LYS A 1 175 ? -0.254 -10.055 13.574 1.00 89.19 175 LYS A N 1
ATOM 1427 C CA . LYS A 1 175 ? -0.916 -9.470 14.743 1.00 89.19 175 LYS A CA 1
ATOM 1428 C C . LYS A 1 175 ? 0.032 -8.494 15.430 1.00 89.19 175 LYS A C 1
ATOM 1430 O O . LYS A 1 175 ? 1.070 -8.892 15.954 1.00 89.19 175 LYS A O 1
ATOM 1435 N N . MET A 1 176 ? -0.363 -7.232 15.459 1.00 84.56 176 MET A N 1
ATOM 1436 C CA . MET A 1 176 ? 0.350 -6.156 16.146 1.00 84.56 176 MET A CA 1
ATOM 1437 C C . MET A 1 176 ? -0.104 -6.022 17.597 1.00 84.56 176 MET A C 1
ATOM 1439 O O . MET A 1 176 ? 0.636 -5.511 18.440 1.00 84.56 176 MET A O 1
ATOM 1443 N N . ASN A 1 177 ? -1.332 -6.487 17.858 1.00 75.69 177 ASN A N 1
ATOM 1444 C CA . ASN A 1 177 ? -2.048 -6.430 19.115 1.00 75.69 177 ASN A CA 1
ATOM 1445 C C . ASN A 1 177 ? -1.863 -5.059 19.795 1.00 75.69 177 ASN A C 1
ATOM 1447 O O . ASN A 1 177 ? -1.071 -4.863 20.725 1.00 75.69 177 ASN A O 1
ATOM 1451 N N . CYS A 1 178 ? -2.572 -4.054 19.291 1.00 74.31 178 CYS A N 1
ATOM 1452 C CA . CYS A 1 178 ? -2.475 -2.710 19.852 1.00 74.31 178 CYS A CA 1
ATOM 1453 C C . CYS A 1 178 ? -2.997 -2.637 21.294 1.00 74.31 178 CYS A C 1
ATOM 1455 O O . CYS A 1 178 ? -2.562 -1.782 22.054 1.00 74.31 178 CYS A O 1
ATOM 1457 N N . PHE A 1 179 ? -3.851 -3.591 21.678 1.00 80.69 179 PHE A N 1
ATOM 1458 C CA . PHE A 1 179 ? -4.645 -3.568 22.901 1.00 80.69 179 PHE A CA 1
ATOM 1459 C C . PHE A 1 179 ? -4.537 -4.888 23.703 1.00 80.69 179 PHE A C 1
ATOM 1461 O O . PHE A 1 179 ? -5.539 -5.552 23.963 1.00 80.69 179 PHE A O 1
ATOM 1468 N N . ILE A 1 180 ? -3.314 -5.336 24.025 1.00 71.50 180 ILE A N 1
ATOM 1469 C CA . ILE A 1 180 ? -3.064 -6.668 24.639 1.00 71.50 180 ILE A CA 1
ATOM 1470 C C . ILE A 1 180 ? -3.390 -6.705 26.133 1.00 71.50 180 ILE A C 1
ATOM 1472 O O . ILE A 1 180 ? -3.870 -7.724 26.631 1.00 71.50 180 ILE A O 1
ATOM 1476 N N . ASP A 1 181 ? -3.084 -5.629 26.850 1.00 66.75 181 ASP A N 1
ATOM 1477 C CA . ASP A 1 181 ? -3.017 -5.641 28.312 1.00 66.75 181 ASP A CA 1
ATOM 1478 C C . ASP A 1 181 ? -4.366 -5.266 28.936 1.00 66.75 181 ASP A C 1
ATOM 1480 O O . ASP A 1 181 ? -5.125 -4.515 28.336 1.00 66.75 181 ASP A O 1
ATOM 1484 N N . GLY A 1 182 ? -4.651 -5.786 30.138 1.00 74.56 182 GLY A N 1
ATOM 1485 C CA . GLY A 1 182 ? -5.913 -5.652 30.892 1.00 74.56 182 GLY A CA 1
ATOM 1486 C C . GLY A 1 182 ? -6.822 -4.481 30.493 1.00 74.56 182 GLY A C 1
ATOM 1487 O O . GLY A 1 182 ? -7.790 -4.688 29.763 1.00 74.56 182 GLY A O 1
ATOM 1488 N N . GLU A 1 183 ? -6.484 -3.269 30.941 1.00 72.62 183 GLU A N 1
ATOM 1489 C CA . GLU A 1 183 ? -7.230 -2.021 30.686 1.00 72.62 183 GLU A CA 1
ATOM 1490 C C . GLU A 1 183 ? -7.448 -1.749 29.188 1.00 72.62 183 GLU A C 1
ATOM 1492 O O . GLU A 1 183 ? -8.549 -1.403 28.762 1.00 72.62 183 GLU A O 1
ATOM 1497 N N . LEU A 1 184 ? -6.440 -2.009 28.350 1.00 81.25 184 LEU A N 1
ATOM 1498 C CA . LEU A 1 184 ? -6.536 -1.816 26.903 1.00 81.25 184 LEU A CA 1
ATOM 1499 C C . LEU A 1 184 ? -7.543 -2.768 26.249 1.00 81.25 184 LEU A C 1
ATOM 1501 O O . LEU A 1 184 ? -8.149 -2.392 25.249 1.00 81.25 184 LEU A O 1
ATOM 1505 N N . LYS A 1 185 ? -7.782 -3.968 26.799 1.00 86.00 185 LYS A N 1
ATOM 1506 C CA . LYS A 1 185 ? -8.843 -4.859 26.289 1.00 86.00 185 LYS A CA 1
ATOM 1507 C C . LYS A 1 185 ? -10.236 -4.279 26.516 1.00 86.00 185 LYS A C 1
ATOM 1509 O O . LYS A 1 185 ? -11.097 -4.446 25.653 1.00 86.00 185 LYS A O 1
ATOM 1514 N N . ALA A 1 186 ? -10.458 -3.620 27.655 1.00 87.31 186 ALA A N 1
ATOM 1515 C CA . ALA A 1 186 ? -11.720 -2.937 27.931 1.00 87.31 186 ALA A CA 1
ATOM 1516 C C . ALA A 1 186 ? -11.908 -1.754 26.971 1.00 87.31 186 ALA A C 1
ATOM 1518 O O . ALA A 1 186 ? -12.955 -1.645 26.336 1.00 87.31 186 ALA A O 1
ATOM 1519 N N . ILE A 1 187 ? -10.855 -0.957 26.757 1.00 89.88 187 ILE A N 1
ATOM 1520 C CA . ILE A 1 187 ? -10.875 0.165 25.804 1.00 89.88 187 ILE A CA 1
ATOM 1521 C C . ILE A 1 187 ? -11.136 -0.317 24.380 1.00 89.88 187 ILE A C 1
ATOM 1523 O O . ILE A 1 187 ? -11.971 0.242 23.679 1.00 89.88 187 ILE A O 1
ATOM 1527 N N . LYS A 1 188 ? -10.481 -1.403 23.960 1.00 92.56 188 LYS A N 1
ATOM 1528 C CA . LYS A 1 188 ? -10.709 -2.025 22.652 1.00 92.56 188 LYS A CA 1
ATOM 1529 C C . LYS A 1 188 ? -12.181 -2.364 22.432 1.00 92.56 188 LYS A C 1
ATOM 1531 O O . LYS A 1 188 ? -12.685 -2.171 21.332 1.00 92.56 188 LYS A O 1
ATOM 1536 N N . ARG A 1 189 ? -12.858 -2.882 23.461 1.00 93.00 189 ARG A N 1
ATOM 1537 C CA . ARG A 1 189 ? -14.286 -3.200 23.393 1.00 93.00 189 ARG A CA 1
ATOM 1538 C C . ARG A 1 189 ? -15.141 -1.936 23.280 1.00 93.00 189 ARG A C 1
ATOM 1540 O O . ARG A 1 189 ? -16.000 -1.912 22.412 1.00 93.00 189 ARG A O 1
ATOM 1547 N N . ILE A 1 190 ? -14.870 -0.907 24.088 1.00 93.25 190 ILE A N 1
ATOM 1548 C CA . ILE A 1 190 ? -15.556 0.397 24.006 1.00 93.25 190 ILE A CA 1
ATOM 1549 C C . ILE A 1 190 ? -15.435 0.969 22.587 1.00 93.25 190 ILE A C 1
ATOM 1551 O O . ILE A 1 190 ? -16.433 1.286 21.950 1.00 93.25 190 ILE A O 1
ATOM 1555 N N . MET A 1 191 ? -14.212 1.018 22.053 1.00 94.50 191 MET A N 1
ATOM 1556 C CA . MET A 1 191 ? -13.968 1.499 2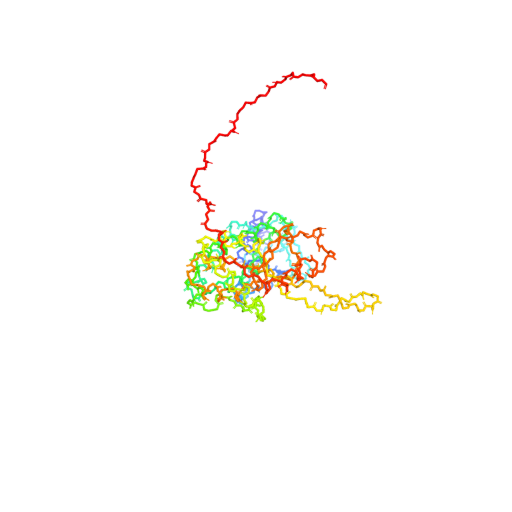0.693 1.00 94.50 191 MET A CA 1
ATOM 1557 C C . MET A 1 191 ? -14.679 0.636 19.646 1.00 94.50 191 MET A C 1
ATOM 1559 O O . MET A 1 191 ? -15.203 1.166 18.675 1.00 94.50 191 MET A O 1
ATOM 1563 N N . ALA A 1 192 ? -14.710 -0.688 19.822 1.00 96.06 192 ALA A N 1
ATOM 1564 C CA . ALA A 1 192 ? -15.403 -1.581 18.900 1.00 96.06 192 ALA A CA 1
ATOM 1565 C C . ALA A 1 192 ? -16.924 -1.369 18.913 1.00 96.06 192 ALA A C 1
ATOM 1567 O O . ALA A 1 192 ? -17.525 -1.373 17.847 1.00 96.06 192 ALA A O 1
ATOM 1568 N N . GLU A 1 193 ? -17.527 -1.156 20.085 1.00 95.75 193 GLU A N 1
ATOM 1569 C CA . GLU A 1 193 ? -18.951 -0.826 20.237 1.00 95.75 193 GLU A CA 1
ATOM 1570 C C . GLU A 1 193 ? -19.301 0.486 19.518 1.00 95.75 193 GLU A C 1
ATOM 1572 O O . GLU A 1 193 ? -20.307 0.546 18.822 1.00 95.75 193 GLU A O 1
ATOM 1577 N N . GLU A 1 194 ? -18.440 1.503 19.597 1.00 94.44 194 GLU A N 1
ATOM 1578 C CA . GLU A 1 194 ? -18.614 2.757 18.848 1.00 94.44 194 GLU A CA 1
ATOM 1579 C C . GLU A 1 194 ? -18.428 2.567 17.337 1.00 94.44 194 GLU A C 1
ATOM 1581 O O . GLU A 1 194 ? -19.152 3.152 16.534 1.00 94.44 194 GLU A O 1
ATOM 1586 N N . LEU A 1 195 ? -17.450 1.748 16.942 1.00 96.38 195 LEU A N 1
ATOM 1587 C CA . LEU A 1 195 ? -17.098 1.512 15.544 1.00 96.38 195 LEU A CA 1
ATOM 1588 C C . LEU A 1 195 ? -18.176 0.760 14.753 1.00 96.38 195 LEU A C 1
ATOM 1590 O O . LEU A 1 195 ? -18.221 0.930 13.539 1.00 96.38 195 LEU A O 1
ATOM 1594 N N . VAL A 1 196 ? -19.049 -0.012 15.415 1.00 95.81 196 VAL A N 1
ATOM 1595 C CA . VAL A 1 196 ? -20.191 -0.704 14.776 1.00 95.81 196 VAL A CA 1
ATOM 1596 C C . VAL A 1 196 ? -21.124 0.269 14.048 1.00 95.81 196 VAL A C 1
ATOM 1598 O O . VAL A 1 196 ? -21.710 -0.088 13.029 1.00 95.81 196 VAL A O 1
ATOM 1601 N N . GLU A 1 197 ? -21.250 1.501 14.543 1.00 93.75 197 GLU A N 1
ATOM 1602 C CA . GLU A 1 197 ? -22.137 2.517 13.964 1.00 93.75 197 GLU A CA 1
ATOM 1603 C C . GLU A 1 197 ? -21.559 3.155 12.687 1.00 93.75 197 GLU A C 1
ATOM 1605 O O . GLU A 1 197 ? -22.264 3.837 11.938 1.00 93.75 197 GLU A O 1
ATOM 1610 N N . TYR A 1 198 ? -20.271 2.943 12.407 1.00 95.06 198 TYR A N 1
ATOM 1611 C CA . TYR A 1 198 ? -19.600 3.515 11.246 1.00 95.06 198 TYR A CA 1
ATOM 1612 C C . TYR A 1 198 ? -19.649 2.555 10.061 1.00 95.06 198 TYR A C 1
ATOM 1614 O O . TYR A 1 198 ? -19.024 1.502 10.065 1.00 95.06 198 TYR A O 1
ATOM 1622 N N . THR A 1 199 ? -20.341 2.969 9.002 1.00 93.31 199 THR A N 1
ATOM 1623 C CA . THR A 1 199 ? -20.584 2.135 7.811 1.00 93.31 199 THR A CA 1
ATOM 1624 C C . THR A 1 199 ? -19.715 2.499 6.610 1.00 93.31 199 THR A C 1
ATOM 1626 O O . THR A 1 199 ? -19.799 1.859 5.562 1.00 93.31 199 THR A O 1
ATOM 1629 N N . ASP A 1 200 ? -18.860 3.517 6.735 1.00 94.00 200 ASP A N 1
ATOM 1630 C CA . ASP A 1 200 ? -17.977 3.958 5.663 1.00 94.00 200 ASP A CA 1
ATOM 1631 C C . ASP A 1 200 ? -16.503 4.016 6.091 1.00 94.00 200 ASP A C 1
ATOM 1633 O O . ASP A 1 200 ? -16.136 4.399 7.207 1.00 94.00 200 ASP A O 1
ATOM 1637 N N . TYR A 1 201 ? -15.635 3.651 5.146 1.00 92.94 201 TYR A N 1
ATOM 1638 C CA . TYR A 1 201 ? -14.183 3.624 5.310 1.00 92.94 201 TYR A CA 1
ATOM 1639 C C . TYR A 1 201 ? -13.604 4.938 5.853 1.00 92.94 201 TYR A C 1
ATOM 1641 O O . TYR A 1 201 ? -12.659 4.924 6.651 1.00 92.94 201 TYR A O 1
ATOM 1649 N N . GLN A 1 202 ? -14.118 6.076 5.379 1.00 93.62 202 GLN A N 1
ATOM 1650 C CA . GLN A 1 202 ? -13.537 7.378 5.671 1.00 93.62 202 GLN A CA 1
ATOM 1651 C C . GLN A 1 202 ? -13.864 7.800 7.105 1.00 93.62 202 GLN A C 1
ATOM 1653 O O . GLN A 1 202 ? -12.966 8.246 7.818 1.00 93.62 202 GLN A O 1
ATOM 1658 N N . SER A 1 203 ? -15.082 7.547 7.573 1.00 95.19 203 SER A N 1
ATOM 1659 C CA . SER A 1 203 ? -15.481 7.815 8.949 1.00 95.19 203 SER A CA 1
ATOM 1660 C C . SER A 1 203 ? -14.771 6.906 9.946 1.00 95.19 203 SER A C 1
ATOM 1662 O O . SER A 1 203 ? -14.312 7.403 10.974 1.00 95.19 203 SER A O 1
ATOM 1664 N N . VAL A 1 204 ? -14.560 5.621 9.629 1.00 96.12 204 VAL A N 1
ATOM 1665 C CA . VAL A 1 204 ? -13.716 4.735 10.457 1.00 96.12 204 VAL A CA 1
ATOM 1666 C C . VAL A 1 204 ? -12.287 5.278 10.538 1.00 96.12 204 VAL A C 1
ATOM 1668 O O . VAL A 1 204 ? -11.699 5.378 11.615 1.00 96.12 204 VAL A O 1
ATOM 1671 N N . LYS A 1 205 ? -11.706 5.691 9.406 1.00 92.44 205 LYS A N 1
ATOM 1672 C CA . LYS A 1 205 ? -10.371 6.306 9.384 1.00 92.44 205 LYS A CA 1
ATOM 1673 C C . LYS A 1 205 ? -10.317 7.576 10.237 1.00 92.44 205 LYS A C 1
ATOM 1675 O O . LYS A 1 205 ? -9.357 7.772 10.982 1.00 92.44 205 LYS A O 1
ATOM 1680 N N . ASP A 1 206 ? -11.324 8.435 10.142 1.00 91.12 206 ASP A N 1
ATOM 1681 C CA . ASP A 1 206 ? -11.384 9.691 10.890 1.00 91.12 206 ASP A CA 1
ATOM 1682 C C . ASP A 1 206 ? -11.706 9.483 12.374 1.00 91.12 206 ASP A C 1
ATOM 1684 O O . ASP A 1 206 ? -11.310 10.303 13.205 1.00 91.12 206 ASP A O 1
ATOM 1688 N N . TYR A 1 207 ? -12.358 8.378 12.738 1.00 93.56 207 TYR A N 1
ATOM 1689 C CA . TYR A 1 207 ? -12.462 7.929 14.121 1.00 93.56 207 TYR A CA 1
ATOM 1690 C C . TYR A 1 207 ? -11.065 7.683 14.706 1.00 93.56 207 TYR A C 1
ATOM 1692 O O . TYR A 1 207 ? -10.699 8.331 15.685 1.00 93.56 207 TYR A O 1
ATOM 1700 N N . PHE A 1 208 ? -10.234 6.861 14.060 1.00 90.81 208 PHE A N 1
ATOM 1701 C CA . PHE A 1 208 ? -8.884 6.546 14.553 1.00 90.81 208 PHE A CA 1
ATOM 1702 C C . PHE A 1 208 ? -7.889 7.713 14.480 1.00 90.81 208 PHE A C 1
ATOM 1704 O O . PHE A 1 208 ? -6.934 7.751 15.249 1.00 90.81 208 PHE A O 1
ATOM 1711 N N . LYS A 1 209 ? -8.106 8.706 13.608 1.00 86.56 209 LYS A N 1
ATOM 1712 C CA . LYS A 1 209 ? -7.316 9.953 13.642 1.00 86.56 209 LYS A CA 1
ATOM 1713 C C . LYS A 1 209 ? -7.600 10.805 14.876 1.00 86.56 209 LYS A C 1
ATOM 1715 O O . LYS A 1 209 ? -6.739 11.586 15.278 1.00 86.56 209 LYS A O 1
ATOM 1720 N N . ARG A 1 210 ? -8.823 10.725 15.403 1.00 87.31 210 ARG A N 1
ATOM 1721 C CA . ARG A 1 210 ? -9.304 11.560 16.508 1.00 87.31 210 ARG A CA 1
ATOM 1722 C C . ARG A 1 210 ? -9.224 10.856 17.850 1.00 87.31 210 ARG A C 1
ATOM 1724 O O . ARG A 1 210 ? -9.134 11.553 18.849 1.00 87.31 210 ARG A O 1
ATOM 1731 N N . HIS A 1 211 ? -9.242 9.528 17.884 1.00 89.00 211 HIS A N 1
ATOM 1732 C CA . HIS A 1 211 ? -9.303 8.763 19.124 1.00 89.00 211 HIS A CA 1
ATOM 1733 C C . HIS A 1 211 ? -8.006 8.004 19.394 1.00 89.00 211 HIS A C 1
ATOM 1735 O O . HIS A 1 211 ? -7.428 7.376 18.508 1.00 89.00 211 HIS A O 1
ATOM 1741 N N . GLY A 1 212 ? -7.570 8.040 20.649 1.00 86.56 212 GLY A N 1
ATOM 1742 C CA . GLY A 1 212 ? -6.484 7.221 21.172 1.00 86.56 212 GLY A CA 1
ATOM 1743 C C . GLY A 1 212 ? -6.923 6.508 22.443 1.00 86.56 212 GLY A C 1
ATOM 1744 O O . GLY A 1 212 ? -7.809 6.975 23.154 1.00 86.56 212 GLY A O 1
ATOM 1745 N N . ALA A 1 213 ? -6.287 5.385 22.745 1.00 85.88 213 ALA A N 1
ATOM 1746 C CA . ALA A 1 213 ? -6.442 4.724 24.029 1.00 85.88 213 ALA A CA 1
ATOM 1747 C C . ALA A 1 213 ? -5.359 5.200 24.991 1.00 85.88 213 ALA A C 1
ATOM 1749 O O . ALA A 1 213 ? -4.223 5.473 24.593 1.00 85.88 213 ALA A O 1
ATOM 1750 N N . VAL A 1 214 ? -5.695 5.257 26.270 1.00 79.56 214 VAL A N 1
ATOM 1751 C CA . VAL A 1 214 ? -4.720 5.473 27.329 1.00 79.56 214 VAL A CA 1
ATOM 1752 C C . VAL A 1 214 ? -4.795 4.327 28.325 1.00 79.56 214 VAL A C 1
ATOM 1754 O O . VAL A 1 214 ? -5.880 3.922 28.718 1.00 79.56 214 VAL A O 1
ATOM 1757 N N . SER A 1 215 ? -3.645 3.789 28.715 1.00 74.50 215 SER A N 1
ATOM 1758 C CA . SER A 1 215 ? -3.548 2.873 29.857 1.00 74.50 215 SER A CA 1
ATOM 1759 C C . SER A 1 215 ? -2.881 3.580 31.028 1.00 74.50 215 SER A C 1
ATOM 1761 O O . SER A 1 215 ? -2.133 4.540 30.810 1.00 74.50 215 SER A O 1
ATOM 1763 N N . GLY A 1 216 ? -3.129 3.093 32.246 1.00 62.34 216 GLY A N 1
ATOM 1764 C CA . GLY A 1 216 ? -2.600 3.652 33.486 1.00 62.34 216 GLY A CA 1
ATOM 1765 C C . GLY A 1 216 ? -1.083 3.908 33.466 1.00 62.34 216 GLY A C 1
ATOM 1766 O O . GLY A 1 216 ? -0.349 3.394 32.612 1.00 62.34 216 GLY A O 1
ATOM 1767 N N . PRO A 1 217 ? -0.577 4.727 34.403 1.00 60.53 217 PRO A N 1
ATOM 1768 C CA . PRO A 1 217 ? 0.783 5.239 34.349 1.00 60.53 217 PRO A CA 1
ATOM 1769 C C . PRO A 1 217 ? 1.792 4.091 34.413 1.00 60.53 217 PRO A C 1
ATOM 1771 O O . PRO A 1 217 ? 1.887 3.378 35.414 1.00 60.53 217 PRO A O 1
ATOM 1774 N N . LYS A 1 218 ? 2.603 3.940 33.362 1.00 59.50 218 LYS A N 1
ATOM 1775 C CA . LYS A 1 218 ? 3.781 3.071 33.408 1.00 59.50 218 LYS A CA 1
ATOM 1776 C C . LYS A 1 218 ? 4.991 3.903 33.805 1.00 59.50 218 LYS A C 1
ATOM 1778 O O . LYS A 1 218 ? 5.236 4.986 33.273 1.00 59.50 218 LYS A O 1
ATOM 1783 N N . TYR A 1 219 ? 5.770 3.383 34.748 1.00 57.34 219 TYR A N 1
ATOM 1784 C CA . TYR A 1 219 ? 7.067 3.956 35.085 1.00 57.34 219 TYR A CA 1
ATOM 1785 C C . TYR A 1 219 ? 8.009 3.756 33.897 1.00 57.34 219 TYR A C 1
ATOM 1787 O O . TYR A 1 219 ? 8.507 2.654 33.668 1.00 57.34 219 TYR A O 1
ATOM 1795 N N . GLN A 1 220 ? 8.248 4.818 33.130 1.00 56.84 220 GLN A N 1
ATOM 1796 C CA . GLN A 1 220 ? 9.289 4.809 32.112 1.00 56.84 220 GLN A CA 1
ATOM 1797 C C . GLN A 1 220 ? 10.586 5.318 32.729 1.00 56.84 220 GLN A C 1
ATOM 1799 O O . GLN A 1 220 ? 10.645 6.421 33.272 1.00 56.84 220 GLN A O 1
ATOM 1804 N N . LYS A 1 221 ? 11.649 4.519 32.605 1.00 52.75 221 LYS A N 1
ATOM 1805 C CA . LYS A 1 221 ? 13.010 5.009 32.817 1.00 52.75 221 LYS A CA 1
ATOM 1806 C C . LYS A 1 221 ? 13.341 5.951 31.666 1.00 52.75 221 LYS A C 1
ATOM 1808 O O . LYS A 1 221 ? 13.618 5.486 30.562 1.00 52.75 221 LYS A O 1
ATOM 1813 N N . SER A 1 222 ? 13.318 7.259 31.901 1.00 52.53 222 SER A N 1
ATOM 1814 C CA . SER A 1 222 ? 13.955 8.182 30.967 1.00 52.53 222 SER A CA 1
ATOM 1815 C C . SER A 1 222 ? 15.459 8.127 31.197 1.00 52.53 222 SER A C 1
ATOM 1817 O O . SER A 1 222 ? 15.935 8.431 32.291 1.00 52.53 222 SER A O 1
ATOM 1819 N N . TYR A 1 223 ? 16.196 7.703 30.17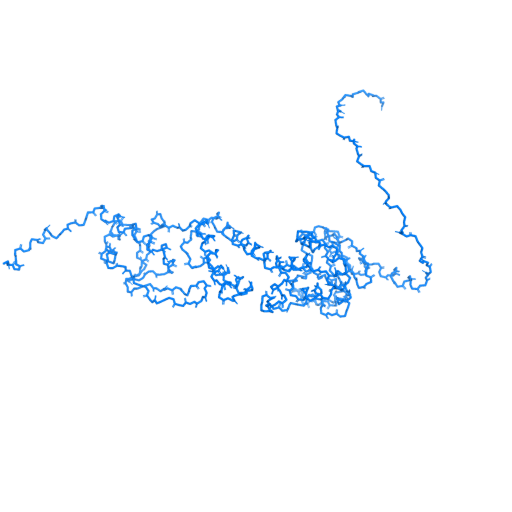4 1.00 47.09 223 TYR A N 1
ATOM 1820 C CA . TYR A 1 223 ? 17.643 7.852 30.147 1.00 47.09 223 TYR A CA 1
ATOM 1821 C C . TYR A 1 223 ? 17.972 9.286 29.743 1.00 47.09 223 TYR A C 1
ATOM 1823 O O . TYR A 1 223 ? 17.786 9.673 28.591 1.00 47.09 223 TYR A O 1
ATOM 1831 N N . ASP A 1 224 ? 18.443 10.066 30.707 1.00 49.06 224 ASP A N 1
ATOM 1832 C CA . ASP A 1 224 ? 19.178 11.296 30.445 1.00 49.06 224 ASP A CA 1
ATOM 1833 C C . ASP A 1 224 ? 20.596 10.920 29.951 1.00 49.06 224 ASP A C 1
ATOM 1835 O O . ASP A 1 224 ? 21.234 10.061 30.577 1.00 49.06 224 ASP A O 1
ATOM 1839 N N . PRO A 1 225 ? 21.129 11.520 28.866 1.00 49.28 225 PRO A N 1
ATOM 1840 C CA . PRO A 1 225 ? 22.542 11.388 28.487 1.00 49.28 225 PRO A CA 1
ATOM 1841 C C . PRO A 1 225 ? 23.542 11.742 29.609 1.00 49.28 225 PRO A C 1
ATOM 1843 O O . PRO A 1 225 ? 24.704 11.349 29.524 1.00 49.28 225 PRO A O 1
ATOM 1846 N N . HIS A 1 226 ? 23.110 12.415 30.680 1.00 53.44 226 HIS A N 1
ATOM 1847 C CA . HIS A 1 226 ? 23.901 12.709 31.879 1.00 53.44 226 HIS A CA 1
ATOM 1848 C C . HIS A 1 226 ? 23.801 11.651 32.999 1.00 53.44 226 HIS A C 1
ATOM 1850 O O . HIS A 1 226 ? 24.368 11.836 34.075 1.00 53.44 226 HIS A O 1
ATOM 1856 N N . GLY A 1 227 ? 23.131 10.515 32.762 1.00 43.81 227 GLY A N 1
ATOM 1857 C CA . GLY A 1 227 ? 23.179 9.341 33.646 1.00 43.81 227 GLY A CA 1
ATOM 1858 C C . GLY A 1 227 ? 22.229 9.365 34.848 1.00 43.81 227 GLY A C 1
ATOM 1859 O O . GLY A 1 227 ? 22.276 8.455 35.676 1.00 43.81 227 GLY A O 1
ATOM 1860 N N . ILE A 1 228 ? 21.338 10.354 34.948 1.00 45.59 228 ILE A N 1
ATOM 1861 C CA . ILE A 1 228 ? 20.309 10.407 35.991 1.00 45.59 228 ILE A CA 1
ATOM 1862 C C . ILE A 1 228 ? 19.045 9.730 35.454 1.00 45.59 228 ILE A C 1
ATOM 1864 O O . ILE A 1 228 ? 18.289 10.310 34.678 1.00 45.59 228 ILE A O 1
ATOM 1868 N N . SER A 1 229 ? 18.799 8.481 35.856 1.00 50.16 229 SER A N 1
ATOM 1869 C CA . SER A 1 229 ? 17.517 7.832 35.578 1.00 50.16 229 SER A CA 1
ATOM 1870 C C . SER A 1 229 ? 16.455 8.398 36.519 1.00 50.16 229 SER A C 1
ATOM 1872 O O . SER A 1 229 ? 16.477 8.106 37.717 1.00 50.16 229 SER A O 1
ATOM 1874 N N . SER A 1 230 ? 15.512 9.177 36.001 1.00 53.34 230 SER A N 1
ATOM 1875 C CA . SER A 1 230 ? 14.292 9.510 36.732 1.00 53.34 230 SER A CA 1
ATOM 1876 C C . SER A 1 230 ? 13.183 8.526 36.345 1.00 53.34 230 SER A C 1
ATOM 1878 O O . SER A 1 230 ? 12.966 8.216 35.172 1.00 53.34 230 SER A O 1
ATOM 1880 N N . ASN A 1 231 ? 12.498 7.981 37.352 1.00 57.12 231 ASN A N 1
ATOM 1881 C CA . ASN A 1 231 ? 11.265 7.222 37.158 1.00 57.12 231 ASN A CA 1
ATOM 1882 C C . ASN A 1 231 ? 10.121 8.230 37.064 1.00 57.12 231 ASN A C 1
ATOM 1884 O O . ASN A 1 231 ? 9.485 8.548 38.068 1.00 57.12 231 ASN A O 1
ATOM 1888 N 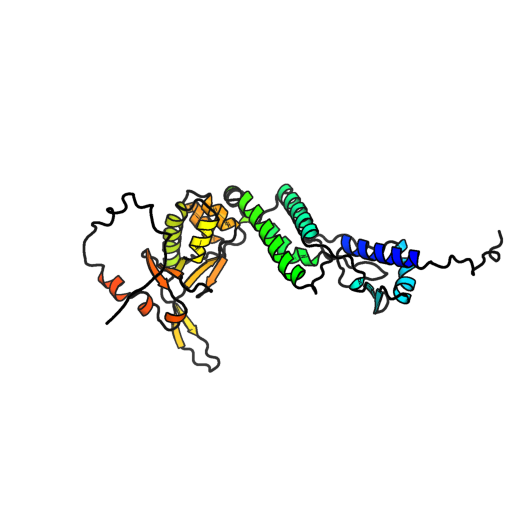N . GLN A 1 232 ? 9.883 8.765 35.871 1.00 56.59 232 GLN A N 1
ATOM 1889 C CA . GLN A 1 232 ? 8.719 9.613 35.646 1.00 56.59 232 GLN A CA 1
ATOM 1890 C C . GLN A 1 232 ? 7.508 8.735 35.333 1.00 56.59 232 GLN A C 1
ATOM 1892 O O . GLN A 1 232 ? 7.566 7.854 34.469 1.00 56.59 232 GLN A 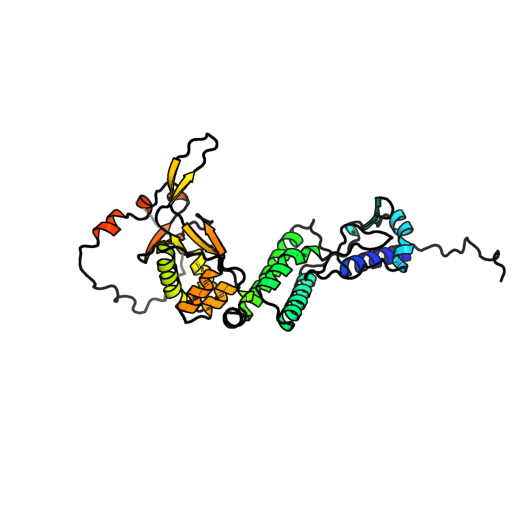O 1
ATOM 1897 N N . LYS A 1 233 ? 6.398 8.979 36.038 1.00 60.41 233 LYS A N 1
ATOM 1898 C CA . LYS A 1 233 ? 5.088 8.489 35.609 1.00 60.41 233 LYS A CA 1
ATOM 1899 C C . LYS A 1 233 ? 4.740 9.223 34.321 1.00 60.41 233 LYS A C 1
ATOM 1901 O O . LYS A 1 233 ? 4.581 10.440 34.331 1.00 60.41 233 LYS A O 1
ATOM 1906 N N . LYS A 1 234 ? 4.670 8.490 33.214 1.00 62.22 234 LYS A N 1
ATOM 1907 C CA . LYS A 1 234 ? 4.265 9.040 31.922 1.00 62.22 234 LYS A CA 1
ATOM 1908 C C . LYS A 1 234 ? 3.010 8.343 31.441 1.00 62.22 234 LYS A C 1
ATOM 1910 O O . LYS A 1 234 ? 2.779 7.169 31.727 1.00 62.22 234 LYS A O 1
ATOM 1915 N N . ILE A 1 235 ? 2.219 9.101 30.698 1.00 65.81 235 ILE A N 1
ATOM 1916 C CA . ILE A 1 235 ? 1.037 8.600 30.018 1.00 65.81 235 ILE A CA 1
ATOM 1917 C C . ILE A 1 235 ? 1.488 7.705 28.875 1.00 65.81 235 ILE A C 1
ATOM 1919 O O . ILE A 1 235 ? 2.207 8.153 27.979 1.00 65.81 235 ILE A O 1
ATOM 1923 N N . GLU A 1 236 ? 1.044 6.454 28.883 1.00 73.56 236 GLU A N 1
ATOM 1924 C CA . GLU A 1 236 ? 1.181 5.597 27.714 1.00 73.56 236 GLU A CA 1
ATOM 1925 C C . GLU A 1 236 ? -0.054 5.786 26.829 1.00 73.56 236 GLU A C 1
ATOM 1927 O O . GLU A 1 236 ? -1.124 5.233 27.082 1.00 73.56 236 GLU A O 1
ATOM 1932 N N . MET A 1 237 ? 0.093 6.629 25.806 1.00 78.88 237 MET A N 1
ATOM 1933 C CA . MET A 1 237 ? -0.915 6.794 24.761 1.00 78.88 237 MET A CA 1
ATOM 1934 C C . MET A 1 237 ? -0.702 5.738 23.681 1.00 78.88 237 MET A C 1
ATOM 1936 O O . MET A 1 237 ? 0.385 5.653 23.103 1.00 78.88 237 MET A O 1
ATOM 1940 N N . HIS A 1 238 ? -1.755 4.984 23.390 1.00 82.94 238 HIS A N 1
ATOM 1941 C CA . HIS A 1 238 ? -1.813 3.971 22.345 1.00 82.94 238 HIS A CA 1
ATOM 1942 C C . HIS A 1 238 ? -2.720 4.480 21.233 1.00 82.94 238 HIS A C 1
ATOM 1944 O O . HIS A 1 238 ? -3.943 4.508 21.366 1.00 82.94 238 HIS A O 1
ATOM 1950 N N . ILE A 1 239 ? -2.118 4.899 20.125 1.00 84.38 239 ILE A N 1
ATOM 1951 C CA . ILE A 1 239 ? -2.859 5.393 18.964 1.00 84.38 239 ILE A CA 1
ATOM 1952 C C . ILE A 1 239 ? -2.812 4.309 17.894 1.00 84.38 239 ILE A C 1
ATOM 1954 O O . ILE A 1 239 ? -1.731 3.937 17.423 1.00 84.38 239 ILE A O 1
ATOM 1958 N N . ALA A 1 240 ? -3.981 3.783 17.529 1.00 88.69 240 ALA A N 1
ATOM 1959 C CA . ALA A 1 240 ? -4.098 2.813 16.451 1.00 88.69 240 ALA A CA 1
ATOM 1960 C C . ALA A 1 240 ? -3.940 3.508 15.091 1.00 88.69 240 ALA A C 1
ATOM 1962 O O . ALA A 1 240 ? -4.508 4.566 14.834 1.00 88.69 240 ALA A O 1
ATOM 1963 N N . LEU A 1 241 ? -3.165 2.883 14.212 1.00 87.81 241 LEU A N 1
ATOM 1964 C CA . LEU A 1 241 ? -2.895 3.319 12.847 1.00 87.81 241 LEU A CA 1
ATOM 1965 C C . LEU A 1 241 ? -3.422 2.236 11.894 1.00 87.81 241 LEU A C 1
ATOM 1967 O O . LEU A 1 241 ? -2.642 1.410 11.404 1.00 87.81 241 LEU A O 1
ATOM 1971 N N . PRO A 1 242 ? -4.749 2.163 11.681 1.00 90.12 242 PRO A N 1
ATOM 1972 C CA . PRO A 1 242 ? -5.333 1.163 10.799 1.00 90.12 242 PRO A CA 1
ATOM 1973 C C . PRO A 1 242 ? -4.880 1.371 9.351 1.00 90.12 242 PRO A C 1
ATOM 1975 O O . PRO A 1 242 ? -4.794 2.496 8.852 1.00 90.12 242 PRO A O 1
ATOM 1978 N N . SER A 1 243 ? -4.623 0.265 8.651 1.00 90.75 243 SER A N 1
ATOM 1979 C CA . SER A 1 243 ? -4.446 0.285 7.199 1.00 90.75 243 SER A CA 1
ATOM 1980 C C . SER A 1 243 ? -5.777 0.554 6.495 1.00 90.75 243 SER A C 1
ATOM 1982 O O . SER A 1 243 ? -6.850 0.454 7.098 1.00 90.75 243 SER A O 1
ATOM 1984 N N . ALA A 1 244 ? -5.724 0.842 5.189 1.00 92.19 244 ALA A N 1
ATOM 1985 C CA . ALA A 1 244 ? -6.944 1.040 4.416 1.00 92.19 244 ALA A CA 1
ATOM 1986 C C . ALA A 1 244 ? -7.880 -0.180 4.478 1.00 92.19 244 ALA A C 1
ATOM 1988 O O . ALA A 1 244 ? -9.091 -0.036 4.625 1.00 92.19 244 ALA A O 1
ATOM 1989 N N . PHE A 1 245 ? -7.283 -1.371 4.451 1.00 94.25 245 PHE A N 1
ATOM 1990 C CA . PHE A 1 245 ? -7.967 -2.653 4.557 1.00 94.25 245 PHE A CA 1
ATOM 1991 C C . PHE A 1 245 ? -8.647 -2.869 5.907 1.00 94.25 245 PHE A C 1
ATOM 1993 O O . PHE A 1 245 ? -9.786 -3.325 5.945 1.00 94.25 245 PHE A O 1
ATOM 2000 N N . CYS A 1 246 ? -7.989 -2.492 7.010 1.00 95.06 246 CYS A N 1
ATOM 2001 C CA . CYS A 1 246 ? -8.593 -2.580 8.340 1.00 95.06 246 CYS A CA 1
ATOM 2002 C C . CYS A 1 246 ? -9.802 -1.647 8.460 1.00 95.06 246 CYS A C 1
ATOM 2004 O O . CYS A 1 246 ? -10.844 -2.067 8.951 1.00 95.06 246 CYS A O 1
ATOM 2006 N N . CYS A 1 247 ? -9.685 -0.402 7.982 1.00 96.25 247 CYS A N 1
ATOM 2007 C CA . CYS A 1 247 ? -10.806 0.538 7.999 1.00 96.25 247 CYS A CA 1
ATOM 2008 C C . CYS A 1 247 ? -11.984 0.040 7.155 1.00 96.25 247 CYS A C 1
ATOM 2010 O O . CYS A 1 247 ? -13.115 0.108 7.620 1.00 96.25 247 CYS A O 1
ATOM 2012 N N . GLN A 1 248 ? -11.724 -0.473 5.944 1.00 97.25 248 GLN A N 1
ATOM 2013 C CA . GLN A 1 248 ? -12.780 -1.034 5.096 1.00 97.25 248 GLN A CA 1
ATOM 2014 C C . GLN A 1 248 ? -13.450 -2.235 5.772 1.00 97.25 248 GLN A C 1
ATOM 2016 O O . GLN A 1 248 ? -14.670 -2.306 5.826 1.00 97.25 248 GLN A O 1
ATOM 2021 N N . SER A 1 249 ? -12.655 -3.155 6.326 1.00 97.31 249 SER A N 1
ATOM 2022 C CA . SER A 1 249 ? -13.182 -4.355 6.985 1.00 97.31 249 SER A CA 1
ATOM 2023 C C . SER A 1 249 ? -14.057 -4.008 8.192 1.00 97.31 249 SER A C 1
ATOM 2025 O O . SER A 1 249 ? -15.052 -4.678 8.436 1.00 97.31 249 SER A O 1
ATOM 2027 N N . ILE A 1 250 ? -13.710 -2.954 8.939 1.00 97.81 250 ILE A N 1
ATOM 2028 C CA . ILE A 1 250 ? -14.536 -2.463 10.051 1.00 97.81 250 ILE A CA 1
ATOM 2029 C C . ILE A 1 250 ? -15.820 -1.823 9.542 1.00 97.81 250 ILE A C 1
ATOM 2031 O O . ILE A 1 250 ? -16.873 -2.135 10.076 1.00 97.81 250 ILE A O 1
ATOM 2035 N N . ALA A 1 251 ? -15.745 -0.990 8.501 1.00 97.62 251 ALA A N 1
ATOM 2036 C CA . ALA A 1 251 ? -16.918 -0.334 7.923 1.00 97.62 251 ALA A CA 1
ATOM 2037 C C . ALA A 1 251 ? -17.972 -1.331 7.399 1.00 97.62 251 ALA A C 1
ATOM 2039 O O . ALA A 1 251 ? -19.165 -1.042 7.390 1.00 97.62 251 ALA A O 1
ATOM 2040 N N . GLU A 1 252 ? -17.537 -2.514 6.962 1.00 97.62 252 GLU A N 1
ATOM 2041 C CA . GLU A 1 252 ? -18.418 -3.600 6.516 1.00 97.62 252 GLU A CA 1
ATOM 2042 C C . GLU A 1 252 ? -18.904 -4.509 7.657 1.00 97.62 252 GLU A C 1
ATOM 2044 O O . GLU A 1 252 ? -19.859 -5.271 7.479 1.00 97.62 252 GLU A O 1
ATOM 2049 N N . SER A 1 253 ? -18.254 -4.452 8.821 1.00 97.12 253 SER A N 1
ATOM 2050 C CA . SER A 1 253 ? -18.525 -5.334 9.952 1.00 97.12 253 SER A CA 1
ATOM 2051 C C . SER A 1 253 ? -19.672 -4.813 10.807 1.00 97.12 253 SER A C 1
ATOM 2053 O O . SER A 1 253 ? -19.681 -3.664 11.233 1.00 97.12 253 SER A O 1
ATOM 2055 N N . LYS A 1 254 ? -20.608 -5.704 11.143 1.00 94.06 254 LYS A N 1
ATOM 2056 C CA . LYS A 1 254 ? -21.713 -5.425 12.081 1.00 94.06 254 LYS A CA 1
ATOM 2057 C C . LYS A 1 254 ? -21.565 -6.152 13.416 1.00 94.06 254 LYS A C 1
ATOM 2059 O O . LYS A 1 254 ? -22.405 -5.992 14.296 1.00 94.06 254 LYS A O 1
ATOM 2064 N N . ASP A 1 255 ? -20.526 -6.973 13.563 1.00 96.19 255 ASP A N 1
ATOM 2065 C CA . ASP A 1 255 ? -20.232 -7.696 14.797 1.00 96.19 255 ASP A CA 1
ATOM 2066 C C . ASP A 1 255 ? -19.065 -7.035 15.541 1.00 96.19 255 ASP A C 1
ATOM 2068 O O . ASP A 1 255 ? -17.963 -6.860 15.013 1.00 96.19 255 ASP A O 1
ATOM 2072 N N . ILE A 1 256 ? -19.292 -6.726 16.817 1.00 96.38 256 ILE A N 1
ATOM 2073 C CA . ILE A 1 256 ? -18.270 -6.221 17.739 1.00 96.38 256 ILE A CA 1
ATOM 2074 C C . ILE A 1 256 ? -17.075 -7.181 17.784 1.00 96.38 256 ILE A C 1
ATOM 2076 O O . ILE A 1 256 ? -15.926 -6.739 17.825 1.00 96.38 256 ILE A O 1
ATOM 2080 N N . LYS A 1 257 ? -17.305 -8.502 17.762 1.00 96.06 257 LYS A N 1
ATOM 2081 C CA . LYS A 1 257 ? -16.213 -9.487 17.833 1.00 96.06 257 LYS A CA 1
ATOM 2082 C C . LYS A 1 257 ? -15.323 -9.444 16.596 1.00 96.06 257 LYS A C 1
ATOM 2084 O O . LYS A 1 257 ? -14.106 -9.586 16.731 1.00 96.06 257 LYS A O 1
ATOM 2089 N N . GLU A 1 258 ? -15.903 -9.233 15.419 1.00 96.62 258 GLU A N 1
ATOM 2090 C CA . GLU A 1 258 ? -15.166 -9.078 14.163 1.00 96.62 258 GLU A CA 1
ATOM 2091 C C . GLU A 1 258 ? -14.336 -7.793 14.178 1.00 96.62 258 GLU A C 1
ATOM 2093 O O . GLU A 1 258 ? -13.131 -7.850 13.931 1.00 96.62 258 GLU A O 1
ATOM 2098 N N . ILE A 1 259 ? -14.926 -6.664 14.585 1.00 97.19 259 ILE A N 1
ATOM 2099 C CA . ILE A 1 259 ? -14.210 -5.385 14.734 1.00 97.19 259 ILE A CA 1
ATOM 2100 C C . ILE A 1 259 ? -13.043 -5.532 15.706 1.00 97.19 259 ILE A C 1
ATOM 2102 O O . ILE A 1 259 ? -11.907 -5.176 15.384 1.00 97.19 259 ILE A O 1
ATOM 2106 N N . MET A 1 260 ? -13.283 -6.131 16.874 1.00 94.88 260 MET A N 1
ATOM 2107 C CA . MET A 1 260 ? -12.221 -6.413 17.831 1.00 94.88 260 MET A CA 1
ATOM 2108 C C . MET A 1 260 ? -11.138 -7.301 17.207 1.00 94.88 260 MET A C 1
ATOM 2110 O O . MET A 1 260 ? -9.952 -7.030 17.381 1.00 94.88 260 MET A O 1
ATOM 2114 N N . MET A 1 261 ? -11.494 -8.351 16.472 1.00 94.38 261 MET A N 1
ATOM 2115 C CA . MET A 1 261 ? -10.500 -9.182 15.793 1.00 94.38 261 MET A CA 1
ATOM 2116 C C . MET A 1 261 ? -9.674 -8.369 14.787 1.00 94.38 261 MET A C 1
ATOM 2118 O O . MET A 1 261 ? -8.455 -8.524 14.761 1.00 94.38 261 MET A O 1
ATOM 2122 N N . ILE A 1 262 ? -10.290 -7.481 14.002 1.00 95.62 262 ILE A N 1
ATOM 2123 C CA . ILE A 1 262 ? -9.589 -6.619 13.036 1.00 95.62 262 ILE A CA 1
ATOM 2124 C C . ILE A 1 262 ? -8.609 -5.680 13.747 1.00 95.62 262 ILE A C 1
ATOM 2126 O O . ILE A 1 262 ? -7.463 -5.534 13.318 1.00 95.62 262 ILE A O 1
ATOM 2130 N N . MET A 1 263 ? -9.008 -5.108 14.885 1.00 94.50 263 MET A N 1
ATOM 2131 C CA . MET A 1 263 ? -8.157 -4.226 15.693 1.00 94.50 263 MET A CA 1
ATOM 2132 C C . MET A 1 263 ? -6.864 -4.893 16.199 1.00 94.50 263 MET A C 1
ATOM 2134 O O . MET A 1 263 ? -5.905 -4.190 16.513 1.00 94.50 263 MET A O 1
ATOM 2138 N N . ASP A 1 264 ? -6.779 -6.229 16.251 1.00 92.62 264 ASP A N 1
ATOM 2139 C CA . ASP A 1 264 ? -5.531 -6.927 16.612 1.00 92.62 264 ASP A CA 1
ATOM 2140 C C . ASP A 1 264 ? -4.444 -6.847 15.529 1.00 92.62 264 ASP A C 1
ATOM 2142 O O . ASP A 1 264 ? -3.270 -7.110 15.809 1.00 92.62 264 ASP A O 1
ATOM 2146 N N . TYR A 1 265 ? -4.814 -6.475 14.303 1.00 91.69 265 TYR A N 1
ATOM 2147 C CA . TYR A 1 265 ? -3.928 -6.428 13.137 1.00 91.69 265 TYR A CA 1
ATOM 2148 C C . TYR A 1 265 ? -3.578 -4.998 12.694 1.00 91.69 265 TYR A C 1
ATOM 2150 O O . TYR A 1 265 ? -2.877 -4.806 11.703 1.00 91.69 265 TYR A O 1
ATOM 2158 N N . MET A 1 266 ? -4.030 -3.979 13.426 1.00 90.75 266 MET A N 1
ATOM 2159 C CA . MET A 1 266 ? -3.726 -2.581 13.112 1.00 90.75 266 MET A CA 1
ATOM 2160 C C . MET A 1 266 ? -2.305 -2.194 13.514 1.00 90.75 266 MET A C 1
ATOM 2162 O O . MET A 1 266 ? -1.753 -2.725 14.470 1.00 90.75 266 MET A O 1
ATOM 2166 N N . GLY A 1 267 ? -1.710 -1.213 12.836 1.00 84.00 267 GLY A N 1
ATOM 2167 C CA . GLY A 1 267 ? -0.499 -0.578 13.348 1.00 84.00 267 GLY A CA 1
ATOM 2168 C C . GLY A 1 267 ? -0.776 0.159 14.663 1.00 84.00 267 GLY A C 1
ATOM 2169 O O . GLY A 1 267 ? -1.916 0.510 14.964 1.00 84.00 267 GLY A O 1
ATOM 2170 N N . LYS A 1 268 ? 0.270 0.443 15.439 1.00 82.69 268 LYS A N 1
ATOM 2171 C CA . LYS A 1 268 ? 0.195 1.366 16.578 1.00 82.69 268 LYS A CA 1
ATOM 2172 C C . LYS A 1 268 ? 1.393 2.285 16.618 1.00 82.69 268 LYS A C 1
ATOM 2174 O O . LYS A 1 268 ? 2.482 1.918 16.179 1.00 82.69 268 LYS A O 1
ATOM 2179 N N . THR A 1 269 ? 1.186 3.440 17.224 1.00 77.94 269 THR A N 1
ATOM 2180 C CA . THR A 1 269 ? 2.259 4.306 17.690 1.00 77.94 269 THR A CA 1
ATOM 2181 C C . THR A 1 269 ? 2.079 4.622 19.168 1.00 77.94 269 THR A C 1
ATOM 2183 O O . THR A 1 269 ? 0.962 4.614 19.689 1.00 77.94 269 THR A O 1
ATOM 2186 N N . TYR A 1 270 ? 3.205 4.894 19.822 1.00 71.88 270 TYR A N 1
ATOM 2187 C CA . TYR A 1 270 ? 3.271 5.324 21.209 1.00 71.88 270 TYR A CA 1
ATOM 2188 C C . TYR A 1 270 ? 3.545 6.824 21.257 1.00 71.88 270 TYR A C 1
ATOM 2190 O O . TYR A 1 270 ? 4.455 7.312 20.585 1.00 71.88 270 TYR A O 1
ATOM 2198 N N . GLY A 1 271 ? 2.777 7.548 22.066 1.00 63.16 271 GLY A N 1
ATOM 2199 C CA . GLY A 1 271 ? 2.958 8.989 22.247 1.00 63.16 271 GLY A CA 1
ATOM 2200 C C . GLY A 1 271 ? 2.219 9.861 21.221 1.00 63.16 271 GLY A C 1
ATOM 2201 O O . GLY A 1 271 ? 1.580 9.348 20.299 1.00 63.16 271 GLY A O 1
ATOM 2202 N N . PRO A 1 272 ? 2.263 11.194 21.390 1.00 53.75 272 PRO A N 1
ATOM 2203 C CA . PRO A 1 272 ? 1.423 12.106 20.628 1.00 53.75 272 PRO A CA 1
ATOM 2204 C C . PRO A 1 272 ? 1.962 12.290 19.204 1.00 53.75 272 PRO A C 1
ATOM 2206 O O . PRO A 1 272 ? 3.034 12.861 18.997 1.00 53.75 272 PRO A O 1
ATOM 2209 N N . PHE A 1 273 ? 1.203 11.835 18.208 1.00 49.94 273 PHE A N 1
ATOM 2210 C CA . PHE A 1 273 ? 1.454 12.133 16.798 1.00 49.94 273 PHE A CA 1
ATOM 2211 C C . PHE A 1 273 ? 0.596 13.312 16.360 1.00 49.94 273 PHE A C 1
ATOM 2213 O O . PHE A 1 273 ? -0.618 13.195 16.442 1.00 49.94 273 PHE A O 1
ATOM 2220 N N . GLY A 1 274 ? 1.244 14.379 15.870 1.00 47.09 274 GLY A N 1
ATOM 2221 C CA . GLY A 1 274 ? 0.817 15.330 14.820 1.00 47.09 274 GLY A CA 1
ATOM 2222 C C . GLY A 1 274 ? -0.586 15.958 14.806 1.00 47.09 274 GLY A C 1
ATOM 2223 O O . GLY A 1 274 ? -0.809 16.835 13.984 1.00 47.09 274 GLY A O 1
ATOM 2224 N N . ASN A 1 275 ? -1.517 15.537 15.653 1.00 55.09 275 ASN A N 1
ATOM 2225 C CA . ASN A 1 275 ? -2.877 16.030 15.720 1.00 55.09 275 ASN A CA 1
ATOM 2226 C C . ASN A 1 275 ? -2.994 16.861 16.995 1.00 55.09 275 ASN A C 1
ATOM 2228 O O . ASN A 1 275 ? -2.742 16.366 18.096 1.00 55.09 275 ASN A O 1
ATOM 2232 N N . GLU A 1 276 ? -3.308 18.142 16.828 1.00 60.22 276 GLU A N 1
ATOM 2233 C CA . GLU A 1 276 ? -3.326 19.122 17.918 1.00 60.22 276 GLU A CA 1
ATOM 2234 C C . GLU A 1 276 ? -4.420 18.818 18.953 1.00 60.22 276 GLU A C 1
ATOM 2236 O O . GLU A 1 276 ? -4.341 19.300 20.082 1.00 60.22 276 GLU A O 1
ATOM 2241 N N . GLU A 1 277 ? -5.403 17.978 18.596 1.00 71.81 277 GLU A N 1
ATOM 2242 C CA . GLU A 1 277 ? -6.495 17.550 19.467 1.00 71.81 277 GLU A CA 1
ATOM 2243 C C . GLU A 1 277 ? -6.798 16.048 19.297 1.00 71.81 277 GLU A C 1
ATOM 2245 O O . GLU A 1 277 ? -7.320 15.617 18.268 1.00 71.81 277 GLU A O 1
ATOM 2250 N N . LEU A 1 278 ? -6.502 15.244 20.323 1.00 81.06 278 LEU A N 1
ATOM 2251 C CA . LEU A 1 278 ? -6.891 13.828 20.406 1.00 81.06 278 LEU A CA 1
ATOM 2252 C C . LEU A 1 278 ? -7.929 13.631 21.511 1.00 81.06 278 LEU A C 1
ATOM 2254 O O . LEU A 1 278 ? -7.826 14.227 22.576 1.00 81.06 278 LEU A O 1
ATOM 2258 N N . ILE A 1 279 ? -8.910 12.767 21.289 1.00 85.50 279 ILE A N 1
ATOM 2259 C CA . ILE A 1 279 ? -9.829 12.269 22.310 1.00 85.50 279 ILE A CA 1
ATOM 2260 C C . ILE A 1 279 ? -9.222 10.985 22.862 1.00 85.50 279 ILE A C 1
ATOM 2262 O O . ILE A 1 279 ? -9.160 9.962 22.183 1.00 85.50 279 ILE A O 1
ATOM 2266 N N . LEU A 1 280 ? -8.737 11.049 24.093 1.00 85.94 280 LEU A N 1
ATOM 2267 C CA . LEU A 1 280 ? -8.204 9.896 24.793 1.00 85.94 280 LEU A CA 1
ATOM 2268 C C . LEU A 1 280 ? -9.336 9.190 25.542 1.00 85.94 280 LEU A C 1
ATOM 2270 O O . LEU A 1 280 ? -10.096 9.842 26.259 1.00 85.94 280 LEU A O 1
ATOM 2274 N N . ILE A 1 281 ? -9.431 7.876 25.350 1.00 86.94 281 ILE A N 1
ATOM 2275 C CA . ILE A 1 281 ? -10.412 6.989 25.979 1.00 86.94 281 ILE A CA 1
ATOM 2276 C C . ILE A 1 281 ? -9.675 6.092 26.976 1.00 86.94 281 ILE A C 1
ATOM 2278 O O . ILE A 1 281 ? -8.648 5.498 26.629 1.00 86.94 281 ILE A O 1
ATOM 2282 N N . ASN A 1 282 ? -10.204 5.980 28.194 1.00 84.31 282 ASN A N 1
ATOM 2283 C CA . ASN A 1 282 ? -9.722 5.034 29.202 1.00 84.31 282 ASN A CA 1
ATOM 2284 C C . ASN A 1 282 ? -10.683 3.844 29.392 1.00 84.31 282 ASN A C 1
ATOM 2286 O O . ASN A 1 282 ? -11.757 3.769 28.794 1.00 84.31 282 ASN A O 1
ATOM 2290 N N . GLU A 1 283 ? -10.298 2.893 30.237 1.00 80.56 283 GLU A N 1
ATOM 2291 C CA . GLU A 1 283 ? -11.030 1.653 30.511 1.00 80.56 283 GLU A CA 1
ATOM 2292 C C . GLU A 1 283 ? -12.411 1.861 31.145 1.00 80.56 283 GLU A C 1
ATOM 2294 O O . GLU A 1 283 ? -13.261 0.976 31.059 1.00 80.56 283 GLU A O 1
ATOM 2299 N N . LYS A 1 284 ? -12.646 3.035 31.742 1.00 81.94 284 LYS A N 1
ATOM 2300 C CA . LYS A 1 284 ? -13.931 3.461 32.313 1.00 81.94 284 LYS A CA 1
ATOM 2301 C C . LYS A 1 284 ? -14.797 4.244 31.316 1.00 81.94 284 LYS A C 1
ATOM 2303 O O . LYS A 1 284 ? -15.815 4.799 31.715 1.00 81.94 284 LYS A O 1
ATOM 2308 N N . ASN A 1 285 ? -14.402 4.312 30.040 1.00 83.12 285 ASN A N 1
ATOM 2309 C CA . ASN A 1 285 ? -15.036 5.137 29.004 1.00 83.12 285 ASN A CA 1
ATOM 2310 C C . ASN A 1 285 ? -15.051 6.646 29.334 1.00 83.12 285 ASN A C 1
ATOM 2312 O O . ASN A 1 285 ? -15.900 7.404 28.866 1.00 83.12 285 ASN A O 1
ATOM 2316 N N . VAL A 1 286 ? -14.093 7.112 30.138 1.00 81.06 286 VAL A N 1
ATOM 2317 C CA . VAL A 1 286 ? -13.871 8.544 30.347 1.00 81.06 286 VAL A CA 1
ATOM 2318 C C . VAL A 1 286 ? -13.108 9.083 29.147 1.00 81.06 286 VAL A C 1
ATOM 2320 O O . VAL A 1 286 ? -12.086 8.526 28.739 1.00 81.06 286 VAL A O 1
ATOM 2323 N N . ARG A 1 287 ? -13.608 10.189 28.594 1.00 84.25 287 ARG A N 1
ATOM 2324 C CA . ARG A 1 287 ? -13.063 10.823 27.395 1.00 84.25 287 ARG A CA 1
ATOM 2325 C C . ARG A 1 287 ? -12.459 12.169 27.745 1.00 84.25 287 ARG A C 1
ATOM 2327 O O . ARG A 1 287 ? -13.149 13.034 28.283 1.00 84.25 287 ARG A O 1
ATOM 2334 N N . LYS A 1 288 ? -11.192 12.380 27.394 1.00 80.50 288 LYS A N 1
ATOM 2335 C CA . LYS A 1 288 ? -10.535 13.681 27.571 1.00 80.50 288 LYS A CA 1
ATOM 2336 C C . LYS A 1 288 ? -9.859 14.155 26.302 1.00 80.50 288 LYS A C 1
ATOM 2338 O O . LYS A 1 288 ? -9.192 13.392 25.608 1.00 80.50 288 LYS A O 1
ATOM 2343 N N . ARG A 1 289 ? -10.030 15.445 26.006 1.00 81.06 289 ARG A N 1
ATOM 2344 C CA . ARG A 1 289 ? -9.352 16.095 24.887 1.00 81.06 289 ARG A CA 1
ATOM 2345 C C . ARG A 1 289 ? -7.921 16.429 25.300 1.00 81.06 289 ARG A C 1
ATOM 2347 O O . ARG A 1 289 ? -7.718 17.252 26.184 1.00 81.06 289 ARG A O 1
ATOM 2354 N N . TYR A 1 290 ? -6.958 15.803 24.645 1.00 74.44 290 TYR A N 1
ATOM 2355 C CA . TYR A 1 290 ? -5.533 16.035 24.801 1.00 74.44 290 TYR A CA 1
ATOM 2356 C C . TYR A 1 290 ? -5.055 17.060 23.774 1.00 74.44 290 TYR A C 1
ATOM 2358 O O . TYR A 1 290 ? -5.252 16.859 22.571 1.00 74.44 290 TYR A O 1
ATOM 2366 N N . LYS A 1 291 ? -4.419 18.138 24.248 1.00 75.06 291 LYS A N 1
ATOM 2367 C CA . LYS A 1 291 ? -3.782 19.154 23.404 1.00 75.06 291 LYS A CA 1
ATOM 2368 C C . LYS A 1 291 ? -2.284 19.163 23.646 1.00 75.06 291 LYS A C 1
ATOM 2370 O O . LYS A 1 291 ? -1.819 19.683 24.658 1.00 75.06 291 LYS A O 1
ATOM 2375 N N . ARG A 1 292 ? -1.526 18.637 22.681 1.00 67.25 292 ARG A N 1
ATOM 2376 C CA . ARG A 1 292 ? -0.078 18.403 22.804 1.00 67.25 292 ARG A CA 1
ATOM 2377 C C . ARG A 1 292 ? 0.678 19.601 23.388 1.00 67.25 292 ARG A C 1
ATOM 2379 O O . ARG A 1 292 ? 1.330 19.460 24.414 1.00 67.25 292 ARG A O 1
ATOM 2386 N N . ASP A 1 293 ? 0.533 20.785 22.801 1.00 67.06 293 ASP A N 1
ATOM 2387 C CA . ASP A 1 293 ? 1.310 21.967 23.209 1.00 67.06 293 ASP A CA 1
ATOM 2388 C C . ASP A 1 293 ? 1.006 22.458 24.629 1.00 67.06 293 ASP A C 1
ATOM 2390 O O . ASP A 1 293 ? 1.856 23.081 25.259 1.00 67.06 293 ASP A O 1
ATOM 2394 N N . ARG A 1 294 ? -0.191 22.170 25.153 1.00 64.06 294 ARG A N 1
ATOM 2395 C CA . ARG A 1 294 ? -0.610 22.583 26.502 1.00 64.06 294 ARG A CA 1
ATOM 2396 C C . ARG A 1 294 ? -0.328 21.531 27.567 1.00 64.06 294 ARG A C 1
ATOM 2398 O O . ARG A 1 294 ? -0.242 21.867 28.744 1.00 64.06 294 ARG A O 1
ATOM 2405 N N . ASP A 1 295 ? -0.226 20.274 27.154 1.00 68.12 295 ASP A N 1
ATOM 2406 C CA . ASP A 1 295 ? -0.280 19.127 28.054 1.00 68.12 295 ASP A CA 1
ATOM 2407 C C . ASP A 1 295 ? 1.017 18.295 28.052 1.00 68.12 295 ASP A C 1
ATOM 2409 O O . ASP A 1 295 ? 1.091 17.281 28.740 1.00 68.12 295 ASP A O 1
ATOM 2413 N N . ASN A 1 296 ? 2.057 18.714 27.316 1.00 66.44 296 ASN A N 1
ATOM 2414 C CA . ASN A 1 296 ? 3.357 18.021 27.246 1.00 66.44 296 ASN A CA 1
ATOM 2415 C C . ASN A 1 296 ? 4.067 17.870 28.605 1.00 66.44 296 ASN A C 1
ATOM 2417 O O . ASN A 1 296 ? 4.894 16.972 28.756 1.00 66.44 296 ASN A O 1
ATOM 2421 N N . GLU A 1 297 ? 3.765 18.740 29.571 1.00 64.12 297 GLU A N 1
ATOM 2422 C CA . GLU A 1 297 ? 4.379 18.738 30.906 1.00 64.12 297 GLU A CA 1
ATOM 2423 C C . GLU A 1 297 ? 3.487 18.106 31.983 1.00 64.12 297 GLU A C 1
ATOM 2425 O O . GLU A 1 297 ? 3.943 17.905 33.106 1.00 64.12 297 GLU A O 1
ATOM 2430 N N . LYS A 1 298 ? 2.235 17.763 31.649 1.00 64.25 298 LYS A N 1
ATOM 2431 C CA . LYS A 1 298 ? 1.283 17.207 32.613 1.00 64.25 298 LYS A CA 1
ATOM 2432 C C . LYS A 1 298 ? 1.504 15.713 32.834 1.00 64.25 298 LYS A C 1
ATOM 2434 O O . LYS A 1 298 ? 1.745 14.937 31.907 1.00 64.25 298 LYS A O 1
ATOM 2439 N N . THR A 1 299 ? 1.362 15.305 34.083 1.00 64.56 299 THR A N 1
ATOM 2440 C CA . THR A 1 299 ? 1.281 13.915 34.530 1.00 64.56 299 THR A CA 1
ATOM 2441 C C . THR A 1 299 ? -0.056 13.277 34.136 1.00 64.56 299 THR A C 1
ATOM 2443 O O . THR A 1 299 ? -1.018 13.953 33.760 1.00 64.56 299 THR A O 1
ATOM 2446 N N . PHE A 1 300 ? -0.127 11.944 34.216 1.00 62.56 300 PHE A N 1
ATOM 2447 C CA . PHE A 1 300 ? -1.378 11.211 33.995 1.00 62.56 300 PHE A CA 1
ATOM 2448 C C . PHE A 1 300 ? -2.467 11.646 34.975 1.00 62.56 300 PHE A C 1
ATOM 2450 O O . PHE A 1 300 ? -3.603 11.873 34.562 1.00 62.56 300 PHE A O 1
ATOM 2457 N N . GLU A 1 301 ? -2.102 11.801 36.250 1.00 64.94 301 GLU A N 1
ATOM 2458 C CA . GLU A 1 301 ? -2.993 12.263 37.309 1.00 64.94 301 GLU A CA 1
ATOM 2459 C C . GLU A 1 301 ? -3.585 13.645 36.988 1.00 64.94 301 GLU A C 1
ATOM 2461 O O . GLU A 1 301 ? -4.799 13.818 37.057 1.00 64.94 301 GLU A O 1
ATOM 2466 N N . GLU A 1 302 ? -2.758 14.595 36.540 1.00 69.25 302 GLU A N 1
ATOM 2467 C CA . GLU A 1 302 ? -3.198 15.949 36.166 1.00 69.25 302 GLU A CA 1
ATOM 2468 C C . GLU A 1 302 ? -4.085 15.968 34.919 1.00 69.25 302 GLU A C 1
ATOM 2470 O O . GLU A 1 302 ? -4.974 16.812 34.795 1.00 69.25 302 GLU A O 1
ATOM 2475 N N . LEU A 1 303 ? -3.857 15.051 33.976 1.00 66.81 303 LEU A N 1
ATOM 2476 C CA . LEU A 1 303 ? -4.699 14.954 32.792 1.00 66.81 303 LEU A CA 1
ATOM 2477 C C . LEU A 1 303 ? -6.041 14.305 33.104 1.00 66.81 303 LEU A C 1
ATOM 2479 O O . LEU A 1 303 ? -7.059 14.776 32.600 1.00 66.81 303 LEU A O 1
ATOM 2483 N N . TYR A 1 304 ? -6.081 13.276 33.949 1.00 62.09 304 TYR A N 1
ATOM 2484 C CA . TYR A 1 304 ? -7.297 12.504 34.202 1.00 62.09 304 TYR A CA 1
ATOM 2485 C C . TYR A 1 304 ? -8.084 12.887 35.450 1.00 62.09 304 TYR A C 1
ATOM 2487 O O . TYR A 1 304 ? -9.245 12.502 35.510 1.00 62.09 304 TYR A O 1
ATOM 2495 N N . ASP A 1 305 ? -7.562 13.749 36.323 1.00 61.50 305 ASP A N 1
ATOM 2496 C CA . ASP A 1 305 ? -8.196 14.114 37.600 1.00 61.50 305 ASP A CA 1
ATOM 2497 C C . ASP A 1 305 ? -8.744 12.865 38.312 1.00 61.50 305 ASP A C 1
ATOM 2499 O O . ASP A 1 305 ? -9.944 12.685 38.526 1.00 61.50 305 ASP A O 1
ATOM 2503 N N . LEU A 1 306 ? -7.844 11.906 38.550 1.00 51.53 306 LEU A N 1
ATOM 2504 C CA . LEU A 1 306 ? -8.208 10.583 39.066 1.00 51.53 306 LEU A CA 1
ATOM 2505 C C . LEU A 1 306 ? -8.838 10.650 40.465 1.00 51.53 306 LEU A C 1
ATOM 2507 O O . LEU A 1 306 ? -9.522 9.705 40.850 1.00 51.53 306 LEU A O 1
ATOM 2511 N N . ASP A 1 307 ? -8.674 11.760 41.187 1.00 45.66 307 ASP A N 1
ATOM 2512 C CA . ASP A 1 307 ? -9.311 11.988 42.484 1.00 45.66 307 ASP A CA 1
ATOM 2513 C C . ASP A 1 307 ? -10.837 12.184 42.353 1.00 45.66 307 ASP A C 1
ATOM 2515 O O . ASP A 1 307 ? -11.586 11.772 43.242 1.00 45.66 307 ASP A O 1
ATOM 2519 N N . ALA A 1 308 ? -11.334 12.686 41.214 1.00 46.28 308 ALA A N 1
ATOM 2520 C CA . ALA A 1 308 ? -12.768 12.689 40.894 1.00 46.28 308 ALA A CA 1
ATOM 2521 C C . ALA A 1 308 ? -13.281 11.274 40.552 1.00 46.28 308 ALA A C 1
ATOM 2523 O O . ALA A 1 308 ? -14.369 10.870 40.951 1.00 46.28 308 ALA A O 1
ATOM 2524 N N . ILE A 1 309 ? -12.451 10.466 39.888 1.00 41.47 309 ILE A N 1
ATOM 2525 C CA . ILE A 1 309 ? -12.794 9.102 39.446 1.00 41.47 309 ILE A CA 1
ATOM 2526 C C . ILE A 1 309 ? -12.745 8.078 40.600 1.00 41.47 309 ILE A C 1
ATOM 2528 O O . ILE A 1 309 ? -13.339 7.002 40.497 1.00 41.47 309 ILE A O 1
ATOM 2532 N N . ILE A 1 310 ? -12.035 8.384 41.690 1.00 38.34 310 ILE A N 1
ATOM 2533 C CA . ILE A 1 310 ? -11.969 7.551 42.904 1.00 38.34 310 ILE A CA 1
ATOM 2534 C C . ILE A 1 310 ? -13.007 7.997 43.955 1.00 38.34 310 ILE A C 1
ATOM 2536 O O . ILE A 1 310 ? -13.380 7.200 44.814 1.00 38.34 310 ILE A O 1
ATOM 2540 N N . SER A 1 311 ? -13.530 9.228 43.878 1.00 35.06 311 SER A N 1
ATOM 2541 C CA . SER A 1 311 ? -14.538 9.735 44.826 1.00 35.06 311 SER A CA 1
ATOM 2542 C C . SER A 1 311 ? -15.998 9.525 44.397 1.00 35.06 311 SER A C 1
ATOM 2544 O O . SER A 1 311 ? -16.873 9.541 45.261 1.00 35.06 311 SER A O 1
ATOM 2546 N N . GLU A 1 312 ? -16.277 9.229 43.123 1.00 36.44 312 GLU A N 1
ATOM 2547 C CA . GLU A 1 312 ? -17.645 8.975 42.627 1.00 36.44 312 GLU A CA 1
ATOM 2548 C C . GLU A 1 312 ? -18.147 7.522 42.775 1.00 36.44 312 GLU A C 1
ATOM 2550 O O . GLU A 1 312 ? -19.267 7.213 42.377 1.00 36.44 312 GLU A O 1
ATOM 2555 N N . GLU A 1 313 ? -17.408 6.621 43.437 1.00 37.91 313 GLU A N 1
ATOM 2556 C CA . GLU A 1 313 ? -17.965 5.312 43.841 1.00 37.91 313 GLU A CA 1
ATOM 2557 C C . GLU A 1 313 ? -18.960 5.399 45.024 1.00 37.91 313 GLU A C 1
ATOM 2559 O O . GLU A 1 313 ? -19.429 4.372 45.507 1.00 37.91 313 GLU A O 1
ATOM 2564 N N . ASN A 1 314 ? -19.359 6.604 45.461 1.00 39.62 314 ASN A N 1
ATOM 2565 C CA . ASN A 1 314 ? -20.431 6.808 46.444 1.00 39.62 314 ASN A CA 1
ATOM 2566 C C . ASN A 1 314 ? -21.337 8.027 46.142 1.00 39.62 314 ASN A C 1
ATOM 2568 O O . ASN A 1 314 ? -21.440 8.932 46.964 1.00 39.62 314 ASN A O 1
ATOM 2572 N N . SER A 1 315 ? -22.043 8.034 45.008 1.00 29.19 315 SER A N 1
ATOM 2573 C CA . SER A 1 315 ? -23.354 8.711 44.846 1.00 29.19 315 SER A CA 1
ATOM 2574 C C . SER A 1 315 ? -23.946 8.334 43.481 1.00 29.19 315 SER A C 1
ATOM 2576 O O . SER A 1 315 ? -23.439 8.747 42.449 1.00 29.19 315 SER A O 1
ATOM 2578 N N . VAL A 1 316 ? -24.870 7.375 43.386 1.00 35.44 316 VAL A N 1
ATOM 2579 C CA . VAL A 1 316 ? -26.322 7.644 43.328 1.00 35.44 316 VAL A C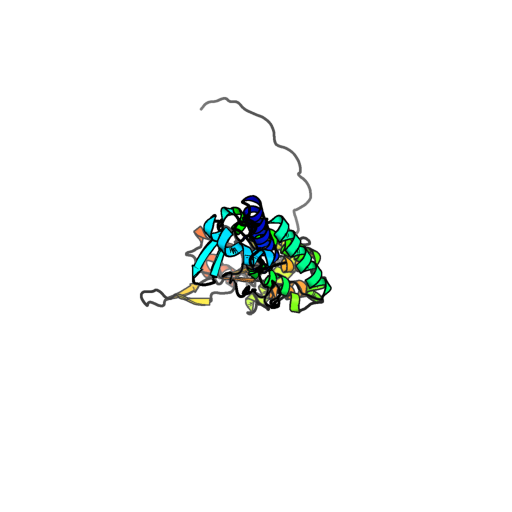A 1
ATOM 2580 C C . VAL A 1 316 ? -26.653 8.856 42.443 1.00 35.44 316 VAL A C 1
ATOM 2582 O O . VAL A 1 316 ? -26.665 9.971 42.939 1.00 35.44 316 VAL A O 1
ATOM 2585 N N . GLU A 1 317 ? -26.872 8.651 41.141 1.00 31.81 317 GLU A N 1
ATOM 2586 C CA . GLU A 1 317 ? -28.204 8.690 40.506 1.00 31.81 317 GLU A CA 1
ATOM 2587 C C . GLU A 1 317 ? -28.081 8.553 38.981 1.00 31.81 317 GLU A C 1
ATOM 2589 O O . GLU A 1 317 ? -27.486 9.368 38.281 1.00 31.81 317 GLU A O 1
ATOM 2594 N N . ALA A 1 318 ? -28.661 7.473 38.466 1.00 37.75 318 ALA A N 1
ATOM 2595 C CA . ALA A 1 318 ? -28.974 7.333 37.061 1.00 37.75 318 ALA A CA 1
ATOM 2596 C C . ALA A 1 318 ? -30.263 8.114 36.799 1.00 37.75 318 ALA A C 1
ATOM 2598 O O . ALA A 1 318 ? -31.323 7.614 37.148 1.00 37.75 318 ALA A O 1
ATOM 2599 N N . GLU A 1 319 ? -30.194 9.298 36.189 1.00 31.97 319 GLU A N 1
ATOM 2600 C CA . GLU A 1 319 ? -31.356 9.906 35.534 1.00 31.97 319 GLU A CA 1
ATOM 2601 C C . GLU A 1 319 ? -30.944 11.011 34.540 1.00 31.97 319 GLU A C 1
ATOM 2603 O O . GLU A 1 319 ? -30.119 11.871 34.827 1.00 31.97 319 GLU A O 1
ATOM 2608 N N . SER A 1 320 ? -31.577 10.985 33.360 1.00 35.56 320 SER A N 1
ATOM 2609 C CA . SER A 1 320 ? -31.693 12.094 32.396 1.00 35.56 320 SER A CA 1
ATOM 2610 C C . SER A 1 320 ? -30.473 12.505 31.542 1.00 35.56 320 SER A C 1
ATOM 2612 O O . SER A 1 320 ? -29.966 13.618 31.660 1.00 35.56 320 SER A O 1
ATOM 2614 N N . LEU A 1 321 ? -30.129 11.701 30.525 1.00 29.17 321 LEU A N 1
ATOM 2615 C CA . LEU A 1 321 ? -29.504 12.215 29.282 1.00 29.17 321 LEU A CA 1
ATOM 2616 C C . LEU A 1 321 ? -30.164 11.690 27.987 1.00 29.17 321 LEU A C 1
ATOM 2618 O O . LEU A 1 321 ? -29.571 11.720 26.914 1.00 29.17 321 LEU A O 1
ATOM 2622 N N . PHE A 1 322 ? -31.431 11.267 28.074 1.00 31.50 322 PHE A N 1
ATOM 2623 C CA . PHE A 1 322 ? -32.312 11.042 26.920 1.00 31.50 322 PHE A CA 1
ATOM 2624 C C . PHE A 1 322 ? -33.473 12.045 26.936 1.00 31.50 322 PHE A C 1
ATOM 2626 O O . PHE A 1 322 ? -34.630 11.688 27.132 1.00 31.50 322 PHE A O 1
ATOM 2633 N N . SER A 1 323 ? -33.167 13.324 26.742 1.00 31.81 323 SER A N 1
ATOM 2634 C CA . SER A 1 323 ? -34.124 14.289 26.196 1.00 31.81 323 SER A CA 1
ATOM 2635 C C . SER A 1 323 ? -33.351 15.460 25.608 1.00 31.81 323 SER A C 1
ATOM 2637 O O . SER A 1 323 ? -32.420 15.934 26.250 1.00 31.81 323 SER A O 1
ATOM 2639 N N . MET A 1 324 ? -33.792 15.944 24.448 1.00 28.95 324 MET A N 1
ATOM 2640 C CA . MET A 1 324 ? -33.180 16.980 23.604 1.00 28.95 324 MET A CA 1
ATOM 2641 C C . MET A 1 324 ? -32.143 16.458 22.612 1.00 28.95 324 MET A C 1
ATOM 2643 O O . MET A 1 324 ? -30.951 16.631 22.807 1.00 28.95 324 MET A O 1
ATOM 2647 N N . PHE A 1 325 ? -32.627 15.870 21.520 1.00 25.66 325 PHE A N 1
ATOM 2648 C CA . PHE A 1 325 ? -32.438 16.462 20.191 1.00 25.66 325 PHE A CA 1
ATOM 2649 C C . PHE A 1 325 ? -33.632 16.041 19.332 1.00 25.66 325 PHE A C 1
ATOM 2651 O O . PHE A 1 325 ? -33.632 14.986 18.705 1.00 25.66 325 PHE A O 1
ATOM 2658 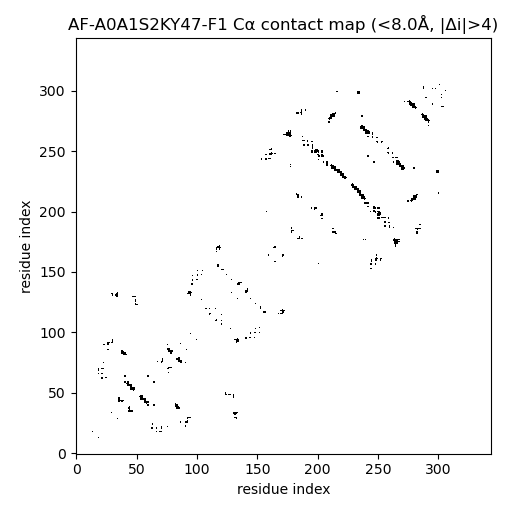N N . ASP A 1 326 ? -34.681 16.857 19.426 1.00 27.38 326 ASP A N 1
ATOM 2659 C CA . ASP A 1 326 ? -35.777 16.909 18.464 1.00 27.38 326 ASP A CA 1
ATOM 2660 C C . ASP A 1 326 ? -35.378 17.869 17.328 1.00 27.38 326 ASP A C 1
ATOM 2662 O O . ASP A 1 326 ? -34.520 18.740 17.504 1.00 27.38 326 ASP A O 1
ATOM 2666 N N . GLU A 1 327 ? -35.962 17.642 16.162 1.00 26.41 327 GLU A N 1
ATOM 2667 C CA . GLU A 1 327 ? -35.632 18.218 14.859 1.00 26.41 327 GLU A CA 1
ATOM 2668 C C . GLU A 1 327 ? -35.783 19.753 14.778 1.00 26.41 327 GLU A C 1
ATOM 2670 O O . GLU A 1 327 ? -36.487 20.372 15.572 1.00 26.41 327 GLU A O 1
ATOM 2675 N N . THR A 1 328 ? -35.196 20.338 13.718 1.00 27.00 328 THR A N 1
ATOM 2676 C CA . THR A 1 328 ? -35.186 21.760 13.282 1.00 27.00 328 THR A CA 1
ATOM 2677 C C . THR A 1 328 ? -34.100 22.619 13.954 1.00 27.00 328 THR A C 1
ATOM 2679 O O . THR A 1 328 ? -34.043 22.767 15.163 1.00 27.00 328 THR A O 1
ATOM 2682 N N . ILE A 1 329 ? -33.116 23.169 13.233 1.00 27.06 329 ILE A N 1
ATOM 2683 C CA . ILE A 1 329 ? -33.261 24.291 12.295 1.00 27.06 329 ILE A CA 1
ATOM 2684 C C . ILE A 1 329 ? -32.164 24.202 11.212 1.00 27.06 329 ILE A C 1
ATOM 2686 O O . ILE A 1 329 ? -30.979 24.419 11.467 1.00 27.06 329 ILE A O 1
ATOM 2690 N N . LEU A 1 330 ? -32.592 23.904 9.985 1.00 23.50 330 LEU A N 1
ATOM 2691 C CA . LEU A 1 330 ? -32.066 24.534 8.778 1.00 23.50 330 LEU A CA 1
ATOM 2692 C C . LEU A 1 330 ? -32.800 25.872 8.645 1.00 23.50 330 LEU A C 1
ATOM 2694 O O . LEU A 1 330 ? -34.026 25.871 8.684 1.00 23.50 330 LEU A O 1
ATOM 2698 N N . ASP A 1 331 ? -32.057 26.976 8.571 1.00 23.41 331 ASP A N 1
ATOM 2699 C CA . ASP A 1 331 ? -32.277 28.110 7.658 1.00 23.41 331 ASP A CA 1
ATOM 2700 C C . ASP A 1 331 ? -31.700 29.425 8.208 1.00 23.41 331 ASP A C 1
ATOM 2702 O O . ASP A 1 331 ? -31.900 29.799 9.361 1.00 23.41 331 ASP A O 1
ATOM 2706 N N . ASN A 1 332 ? -31.074 30.160 7.284 1.00 25.33 332 ASN A N 1
ATOM 2707 C CA . ASN A 1 332 ? -30.782 31.597 7.305 1.00 25.33 332 ASN A CA 1
ATOM 2708 C C . ASN A 1 332 ? -29.575 32.076 8.128 1.00 25.33 332 ASN A C 1
ATOM 2710 O O . ASN A 1 332 ? -29.674 32.333 9.321 1.00 25.33 332 ASN A O 1
ATOM 2714 N N . LEU A 1 333 ? -28.460 32.356 7.436 1.00 26.17 333 LEU A N 1
ATOM 2715 C CA . LEU A 1 333 ? -28.037 33.740 7.134 1.00 26.17 333 LEU A CA 1
ATOM 2716 C C . LEU A 1 333 ? -26.633 33.760 6.503 1.00 26.17 333 LEU A C 1
ATOM 2718 O O . LEU A 1 333 ? -25.611 33.893 7.169 1.00 26.17 333 LEU A O 1
ATOM 2722 N N . PHE A 1 334 ? -26.609 33.679 5.175 1.00 22.58 334 PHE A N 1
ATOM 2723 C CA . PHE A 1 334 ? -25.685 34.467 4.365 1.00 22.58 334 PHE A CA 1
ATOM 2724 C C . PHE A 1 334 ? -26.512 35.607 3.759 1.00 22.58 334 PHE A C 1
ATOM 2726 O O . PHE A 1 334 ? -27.650 35.359 3.366 1.00 22.58 334 PHE A O 1
ATOM 2733 N N . VAL A 1 335 ? -25.891 36.787 3.629 1.00 27.45 335 VAL A N 1
ATOM 2734 C CA . VAL A 1 335 ? -26.259 37.970 2.817 1.00 27.45 335 VAL A CA 1
ATOM 2735 C C . VAL A 1 335 ? -26.558 39.253 3.622 1.00 27.45 335 VAL A C 1
ATOM 2737 O O . VAL A 1 335 ? -27.410 39.270 4.502 1.00 27.45 335 VAL A O 1
ATOM 2740 N N . GLN A 1 336 ? -25.861 40.312 3.172 1.00 28.59 336 GLN A N 1
ATOM 2741 C CA . GLN A 1 336 ? -26.000 41.769 3.373 1.00 28.59 336 GLN A CA 1
ATOM 2742 C C . GLN A 1 336 ? -25.260 42.400 4.566 1.00 28.59 336 GLN A C 1
ATOM 2744 O O . GLN A 1 336 ? -25.574 42.152 5.721 1.00 28.59 336 GLN A O 1
ATOM 2749 N N . GLU A 1 337 ? -24.097 43.022 4.315 1.00 28.42 337 GLU A N 1
ATOM 2750 C CA . GLU A 1 337 ? -23.875 44.406 3.802 1.00 28.42 337 GLU A CA 1
ATOM 2751 C C . GLU A 1 337 ? -23.933 45.423 4.955 1.00 28.42 337 GLU A C 1
ATOM 2753 O O . GLU A 1 337 ? -24.899 45.478 5.699 1.00 28.42 337 GLU A O 1
ATOM 2758 N N . LEU A 1 338 ? -22.781 46.000 5.310 1.00 27.67 338 LEU A N 1
ATOM 2759 C CA . LEU A 1 338 ? -22.322 47.344 4.918 1.00 27.67 338 LEU A CA 1
ATOM 2760 C C . LEU A 1 338 ? -23.046 48.476 5.664 1.00 27.67 338 LEU A C 1
ATOM 2762 O O . LEU A 1 338 ? -24.264 48.547 5.678 1.00 27.67 338 LEU A O 1
ATOM 2766 N N . GLU A 1 339 ? -22.214 49.394 6.173 1.00 30.36 339 GLU A N 1
ATOM 2767 C CA . GLU A 1 339 ? -22.542 50.753 6.633 1.00 30.36 339 GLU A CA 1
ATOM 2768 C C . GLU A 1 339 ? -23.352 50.802 7.943 1.00 30.36 339 GLU A C 1
ATOM 2770 O O . GLU A 1 339 ? -24.464 50.320 8.052 1.00 30.36 339 GLU A O 1
ATOM 2775 N N . GLY A 1 340 ? -22.826 51.321 9.048 1.00 27.27 340 GLY A N 1
ATOM 2776 C CA . GLY A 1 340 ? -22.256 52.654 9.200 1.00 27.27 340 GLY A CA 1
ATOM 2777 C C . GLY A 1 340 ? -23.063 53.379 10.289 1.00 27.27 340 GLY A C 1
ATOM 2778 O O . GLY A 1 340 ? -24.230 53.068 10.495 1.00 27.27 340 GLY A O 1
ATOM 2779 N N . VAL A 1 341 ? -22.448 54.376 10.937 1.00 31.20 341 VAL A N 1
ATOM 2780 C CA . VAL A 1 341 ? -23.016 55.240 12.001 1.00 31.20 341 VAL A CA 1
ATOM 2781 C C . VAL A 1 341 ? -23.083 54.546 13.377 1.00 31.20 341 VAL A C 1
ATOM 2783 O O . VAL A 1 341 ? -23.717 53.520 13.536 1.00 31.20 341 VAL A O 1
ATOM 2786 N N . GLY A 1 342 ? -22.472 55.012 14.463 1.00 27.61 342 GLY A N 1
ATOM 2787 C CA . GLY A 1 342 ? -21.815 56.271 14.782 1.00 27.61 342 GLY A CA 1
ATOM 2788 C C . GLY A 1 342 ? -21.951 56.508 16.295 1.00 27.61 342 GLY A C 1
ATOM 2789 O O . GLY A 1 342 ? -22.987 56.200 16.869 1.00 27.61 342 GLY A O 1
ATOM 2790 N N . CYS A 1 343 ? -20.905 57.081 16.893 1.00 29.25 343 CYS A N 1
ATOM 2791 C CA . CYS A 1 343 ? -20.915 57.876 18.130 1.00 29.25 343 CYS A CA 1
ATOM 2792 C C . CYS A 1 343 ? -21.404 57.229 19.443 1.00 29.25 343 CYS A C 1
ATOM 2794 O O . CYS A 1 343 ? -22.591 57.246 19.752 1.00 29.25 343 CYS A O 1
ATOM 2796 N N . SER A 1 344 ? -20.447 56.905 20.318 1.00 33.19 344 SER A N 1
ATOM 2797 C CA . SER A 1 344 ? -20.101 57.764 21.472 1.00 33.19 344 SER A CA 1
ATOM 2798 C C . SER A 1 344 ? -18.758 57.360 22.061 1.00 33.19 344 SER A C 1
ATOM 2800 O O . SER A 1 344 ? -18.590 56.137 22.267 1.00 33.19 344 SER A O 1
#

Organism: NCBI:txid1532552

Solvent-accessible surface area (backbone atoms only — not comparable to full-atom values): 20076 Å² total; per-residue (Å²): 137,60,88,84,71,62,56,71,88,67,52,75,74,82,47,70,67,57,48,54,48,40,46,50,53,50,17,50,51,37,36,79,69,15,55,50,96,51,40,34,78,93,26,39,60,60,66,45,44,63,85,64,50,70,61,73,81,44,64,69,55,72,78,45,57,74,39,48,68,59,33,40,76,76,59,52,35,47,75,83,50,92,63,28,42,41,75,39,76,94,63,55,50,60,59,53,62,66,62,51,49,52,51,50,50,54,52,50,51,54,38,46,77,72,71,50,41,64,38,58,52,55,57,29,62,76,48,40,74,73,49,43,24,58,56,69,86,40,63,66,54,53,57,45,43,62,51,53,53,50,51,50,53,39,50,52,22,54,73,48,24,39,65,43,47,69,77,36,65,67,35,50,54,65,76,57,45,64,44,77,51,76,55,34,42,46,30,45,48,56,54,20,61,61,44,48,78,31,70,41,42,65,60,42,48,53,47,43,69,35,39,29,39,41,45,77,70,46,75,44,74,46,79,42,97,84,72,58,70,47,77,45,62,38,66,47,36,41,33,54,47,63,49,59,38,49,23,23,22,32,18,71,31,81,46,50,69,57,34,44,57,50,52,28,39,21,44,6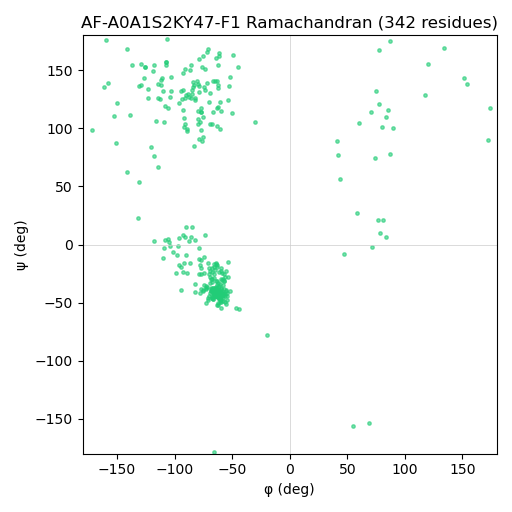6,46,78,55,93,68,101,52,69,60,31,39,36,33,29,59,84,71,50,75,45,80,44,38,55,94,82,45,75,85,57,42,48,57,74,71,63,46,50,71,61,71,67,58,58,84,75,63,93,77,96,76,88,88,86,74,86,87,75,87,85,83,89,81,87,85,84,87,83,80,82,84,80,88,79,89,133